Protein AF-A0A2G8KTC1-F1 (afdb_monomer_lite)

Organism: Stichopus japonicus (NCBI:txid307972)

pLDDT: mean 73.86, std 17.09, range [31.58, 95.94]

InterPro domains:
  IPR031907 Germinal-centre associated nuclear protein, MCM3AP domain [PF16769] (7-256)

Structure (mmCIF, N/CA/C/O backbone):
data_AF-A0A2G8KTC1-F1
#
_entry.id   AF-A0A2G8KTC1-F1
#
loop_
_atom_site.group_PDB
_atom_site.id
_atom_site.type_symbol
_atom_site.label_atom_id
_atom_site.label_alt_id
_atom_site.label_comp_id
_atom_site.label_asym_id
_atom_site.label_entity_id
_atom_site.label_seq_id
_atom_site.pdbx_PDB_ins_code
_atom_site.Cartn_x
_atom_site.Cartn_y
_atom_site.Cartn_z
_atom_site.occupancy
_atom_site.B_iso_or_equiv
_atom_site.auth_seq_id
_atom_site.auth_comp_id
_atom_site.auth_asym_id
_atom_site.auth_atom_id
_atom_site.pdbx_PDB_model_num
ATOM 1 N N . MET A 1 1 ? -15.620 -26.102 48.856 1.00 35.44 1 MET A N 1
ATOM 2 C CA . MET A 1 1 ? -15.272 -24.762 49.367 1.00 35.44 1 MET A CA 1
ATOM 3 C C . MET A 1 1 ? -13.885 -24.423 48.864 1.00 35.44 1 MET A C 1
ATOM 5 O O . MET A 1 1 ? -12.904 -24.809 49.480 1.00 35.44 1 MET A O 1
ATOM 9 N N . VAL A 1 2 ? -13.823 -23.780 47.704 1.00 31.58 2 VAL A N 1
ATOM 10 C CA . VAL A 1 2 ? -12.645 -23.041 47.256 1.00 31.58 2 VAL A CA 1
ATOM 11 C C . VAL A 1 2 ? -13.160 -21.619 47.143 1.00 31.58 2 VAL A C 1
ATOM 13 O O . VAL A 1 2 ? -13.976 -21.316 46.278 1.00 31.58 2 VAL A O 1
ATOM 16 N N . VAL A 1 3 ? -12.828 -20.826 48.155 1.00 42.28 3 VAL A N 1
ATOM 17 C CA . VAL A 1 3 ? -13.058 -19.387 48.165 1.00 42.28 3 VAL A CA 1
ATOM 18 C C . VAL A 1 3 ? -11.929 -18.825 47.317 1.00 42.28 3 VAL A C 1
ATOM 20 O O . VAL A 1 3 ? -10.797 -18.726 47.782 1.00 42.28 3 VAL A O 1
ATOM 23 N N . SER A 1 4 ? -12.217 -18.585 46.043 1.00 40.09 4 SER A N 1
ATOM 24 C CA . SER A 1 4 ? -11.360 -17.759 45.208 1.00 40.09 4 SER A CA 1
ATOM 25 C C . SER A 1 4 ? -11.775 -16.323 45.459 1.00 40.09 4 SER A C 1
ATOM 27 O O . SER A 1 4 ? -12.856 -15.894 45.067 1.00 40.09 4 SER A O 1
ATOM 29 N N . ASP A 1 5 ? -10.916 -15.654 46.209 1.00 42.19 5 ASP A N 1
ATOM 30 C CA . ASP A 1 5 ? -10.855 -14.222 46.439 1.00 42.19 5 ASP A CA 1
ATOM 31 C C . ASP A 1 5 ? -10.838 -13.507 45.073 1.00 42.19 5 ASP A C 1
ATOM 33 O O . ASP A 1 5 ? -9.800 -13.398 44.423 1.00 42.19 5 ASP A O 1
ATOM 37 N N . THR A 1 6 ? -12.009 -13.118 44.567 1.00 40.84 6 THR A N 1
ATOM 38 C CA . THR A 1 6 ? -12.124 -12.191 43.439 1.00 40.84 6 THR A CA 1
ATOM 39 C C . THR A 1 6 ? -12.352 -10.813 44.028 1.00 40.84 6 THR A C 1
ATOM 41 O O . THR A 1 6 ? -13.412 -10.542 44.599 1.00 40.84 6 THR A O 1
ATOM 44 N N . SER A 1 7 ? -11.349 -9.950 43.898 1.00 43.53 7 SER A N 1
ATOM 45 C CA . SER A 1 7 ? -11.524 -8.505 43.993 1.00 43.53 7 SER A CA 1
ATOM 46 C C . SER A 1 7 ? -12.780 -8.078 43.206 1.00 43.53 7 SER A C 1
ATOM 48 O O . SER A 1 7 ? -13.045 -8.635 42.140 1.00 43.53 7 SER A O 1
ATOM 50 N N . PRO A 1 8 ? -13.580 -7.114 43.695 1.00 46.34 8 PRO A N 1
ATOM 51 C CA . PRO A 1 8 ? -14.811 -6.663 43.041 1.00 46.34 8 PRO A CA 1
ATOM 52 C C . PRO A 1 8 ? -14.539 -5.764 41.818 1.00 46.34 8 PRO A C 1
ATOM 54 O O . PRO A 1 8 ? -15.275 -4.813 41.572 1.00 46.34 8 PRO A O 1
ATOM 57 N N . GLU A 1 9 ? -13.469 -6.023 41.069 1.00 55.97 9 GLU A N 1
ATOM 58 C CA . GLU A 1 9 ? -13.115 -5.252 39.882 1.00 55.97 9 GLU A CA 1
ATOM 59 C C . GLU A 1 9 ? -13.605 -5.972 38.620 1.00 55.97 9 GLU A C 1
ATOM 61 O O . GLU A 1 9 ? -13.241 -7.114 38.357 1.00 55.97 9 GLU A O 1
ATOM 66 N N . GLU A 1 10 ? -14.420 -5.244 37.849 1.00 61.28 10 GLU A N 1
ATOM 67 C CA . GLU A 1 10 ? -14.774 -5.492 36.441 1.00 61.28 10 GLU A CA 1
ATOM 68 C C . GLU A 1 10 ? -15.918 -6.469 36.147 1.00 61.28 10 GLU A C 1
ATOM 70 O O . GLU A 1 10 ? -15.894 -7.211 35.165 1.00 61.28 10 GLU A O 1
ATOM 75 N N . LEU A 1 11 ? -17.009 -6.393 36.912 1.00 66.25 11 LEU A N 1
ATOM 76 C CA . LEU A 1 11 ? -18.298 -6.727 36.302 1.00 66.25 11 LEU A CA 1
ATOM 77 C C . LEU A 1 11 ? -18.657 -5.645 35.262 1.00 66.25 11 LEU A C 1
ATOM 79 O O . LEU A 1 11 ? -18.453 -4.461 35.545 1.00 66.25 11 LEU A O 1
ATOM 83 N N . PRO A 1 12 ? -19.196 -6.021 34.085 1.00 68.31 12 PRO A N 1
ATOM 84 C CA . PRO A 1 12 ? -19.695 -5.058 33.110 1.00 68.31 12 PRO A CA 1
ATOM 85 C C . PRO A 1 12 ? -20.690 -4.105 33.773 1.00 68.31 12 PRO A C 1
ATOM 87 O O . PRO A 1 12 ? -21.564 -4.554 34.522 1.00 68.31 12 PRO A O 1
ATOM 90 N N . GLN A 1 13 ? -20.596 -2.805 33.488 1.00 70.94 13 GLN A N 1
ATOM 91 C CA . GLN A 1 13 ? -21.634 -1.855 33.900 1.00 70.94 13 GLN A CA 1
ATOM 92 C C . GLN A 1 13 ? -22.985 -2.337 33.370 1.00 70.94 13 GLN A C 1
ATOM 94 O O . GLN A 1 13 ? -23.053 -2.740 32.219 1.00 70.94 13 GLN A O 1
ATOM 99 N N . ALA A 1 14 ? -24.057 -2.305 34.165 1.00 71.44 14 ALA A N 1
ATOM 100 C CA . ALA A 1 14 ? -25.342 -2.923 33.800 1.00 71.44 14 ALA A CA 1
ATOM 101 C C . ALA A 1 14 ? -25.906 -2.466 32.433 1.00 71.44 14 ALA A C 1
ATOM 103 O O . ALA A 1 14 ? -26.603 -3.230 31.773 1.00 71.44 14 ALA A O 1
ATOM 104 N N . GLU A 1 15 ? -25.542 -1.258 32.005 1.00 75.44 15 GLU A N 1
ATOM 105 C CA . GLU A 1 15 ? -25.984 -0.574 30.782 1.00 75.44 15 GLU A CA 1
ATOM 106 C C . GLU A 1 15 ? -25.083 -0.878 29.559 1.00 75.44 15 GLU A C 1
ATOM 108 O O . GLU A 1 15 ? -25.281 -0.342 28.468 1.00 75.44 15 GLU A O 1
ATOM 113 N N . TRP A 1 16 ? -24.080 -1.759 29.695 1.00 74.69 16 TRP A N 1
ATOM 114 C CA . TRP A 1 16 ? -23.124 -2.070 28.618 1.00 74.69 16 TRP A CA 1
ATOM 115 C C . TRP A 1 16 ? -23.789 -2.649 27.360 1.00 74.69 16 TRP A C 1
ATOM 117 O O . TRP A 1 16 ? -23.276 -2.484 26.255 1.00 74.69 16 TRP A O 1
ATOM 127 N N . ASN A 1 17 ? -24.931 -3.319 27.537 1.00 79.69 17 ASN A N 1
ATOM 128 C CA . ASN A 1 17 ? -25.717 -3.930 26.469 1.00 79.69 17 ASN A CA 1
ATOM 129 C C . ASN A 1 17 ? -26.994 -3.132 26.151 1.00 79.69 17 ASN A C 1
ATOM 131 O O . ASN A 1 17 ? -27.926 -3.664 25.542 1.00 79.69 17 ASN A O 1
ATOM 135 N N . ASP A 1 18 ? -27.069 -1.871 26.588 1.00 85.19 18 ASP A N 1
ATOM 136 C CA . ASP A 1 18 ? -28.206 -1.025 26.258 1.00 85.19 18 ASP A CA 1
ATOM 137 C C . ASP A 1 18 ? -28.255 -0.736 24.748 1.00 85.19 18 ASP A C 1
ATOM 139 O O . ASP A 1 18 ? -27.214 -0.599 24.093 1.00 85.19 18 ASP A O 1
ATOM 143 N N . PRO A 1 19 ? -29.461 -0.601 24.163 1.00 86.94 19 PRO A N 1
ATOM 144 C CA . PRO A 1 19 ? -29.619 -0.367 22.729 1.00 86.94 19 PRO A CA 1
ATOM 145 C C . PRO A 1 19 ? -28.883 0.878 22.216 1.00 86.94 19 PRO A C 1
ATOM 147 O O . PRO A 1 19 ? -28.438 0.894 21.070 1.00 86.94 19 PRO A O 1
ATOM 150 N N . SER A 1 20 ? -28.745 1.914 23.050 1.00 84.31 20 SER A N 1
ATOM 151 C CA . SER A 1 20 ? -27.961 3.118 22.748 1.00 84.31 20 SER A CA 1
ATOM 152 C C . SER A 1 20 ? -26.477 2.791 22.598 1.00 84.31 20 SER A C 1
ATOM 154 O O . SER A 1 20 ? -25.888 3.100 21.567 1.00 84.31 20 SER A O 1
ATOM 156 N N . THR A 1 21 ? -25.901 2.083 23.570 1.00 80.81 21 THR A N 1
ATOM 157 C CA . THR A 1 21 ? -24.494 1.662 23.571 1.00 80.81 21 THR A CA 1
ATOM 158 C C . THR A 1 21 ? -24.178 0.770 22.370 1.00 80.81 21 THR A C 1
ATOM 160 O O . THR A 1 21 ? -23.159 0.953 21.701 1.00 80.81 21 THR A O 1
ATOM 163 N N . LEU A 1 22 ? -25.080 -0.160 22.040 1.00 83.62 22 LEU A N 1
ATOM 164 C CA . LEU A 1 22 ? -24.961 -1.004 20.850 1.00 83.62 22 LEU A CA 1
ATOM 165 C C . LEU A 1 22 ? -25.049 -0.193 19.553 1.00 83.62 22 LEU A C 1
ATOM 167 O O . LEU A 1 22 ? -24.257 -0.419 18.640 1.00 83.62 22 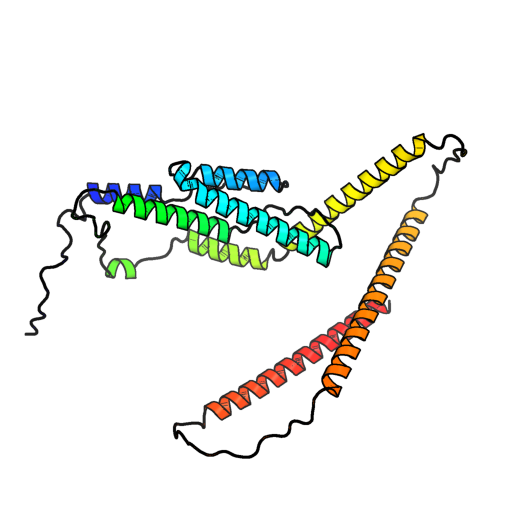LEU A O 1
ATOM 171 N N . SER A 1 23 ? -25.979 0.761 19.464 1.00 86.81 23 SER A N 1
ATOM 172 C CA . SER A 1 23 ? -26.096 1.655 18.306 1.00 86.81 23 SER A CA 1
ATOM 173 C C . SER A 1 23 ? -24.818 2.470 18.105 1.00 86.81 23 SER A C 1
ATOM 175 O O . SER A 1 23 ? -24.321 2.563 16.983 1.00 86.81 23 SER A O 1
ATOM 177 N N . ASP A 1 24 ? -24.241 2.998 19.183 1.00 83.19 24 ASP A N 1
ATOM 178 C CA . ASP A 1 24 ? -22.991 3.755 19.132 1.00 83.19 24 ASP A CA 1
ATOM 179 C C . ASP A 1 24 ? -21.811 2.877 18.701 1.00 83.19 24 ASP A C 1
ATOM 181 O O . ASP A 1 24 ? -20.975 3.306 17.907 1.00 83.19 24 ASP A O 1
ATOM 185 N N . LEU A 1 25 ? -21.740 1.630 19.184 1.00 82.12 25 LEU A N 1
ATOM 186 C CA . LEU A 1 25 ? -20.734 0.655 18.750 1.00 82.12 25 LEU A CA 1
ATOM 187 C C . LEU A 1 25 ? -20.878 0.314 17.265 1.00 82.12 25 LEU A C 1
ATOM 189 O O . LEU A 1 25 ? -19.882 0.279 16.545 1.00 82.12 25 LEU A O 1
ATOM 193 N N . VAL A 1 26 ? -22.103 0.106 16.781 1.00 86.88 26 VAL A N 1
ATOM 194 C CA . VAL A 1 26 ? -22.367 -0.157 15.360 1.00 86.88 26 VAL A CA 1
ATOM 195 C C . VAL A 1 26 ? -21.990 1.048 14.500 1.00 86.88 26 VAL A C 1
ATOM 197 O O . VAL A 1 26 ? -21.366 0.874 13.451 1.00 86.88 26 VAL A O 1
ATOM 200 N N . GLN A 1 27 ? -22.311 2.269 14.932 1.00 85.88 27 GLN A N 1
ATOM 201 C CA . GLN A 1 27 ? -21.903 3.490 14.232 1.00 85.88 27 GLN A CA 1
ATOM 202 C C . GLN A 1 27 ? -20.381 3.647 14.207 1.00 85.88 27 GLN A C 1
ATOM 204 O O . GLN A 1 27 ? -19.815 3.958 13.158 1.00 85.88 27 GLN A O 1
ATOM 209 N N . LEU A 1 28 ? -19.710 3.365 15.326 1.00 82.88 28 LEU A N 1
ATOM 210 C CA . LEU A 1 28 ? -18.255 3.394 15.413 1.00 82.88 28 LEU A CA 1
ATOM 211 C C . LEU A 1 28 ? -17.625 2.380 14.452 1.00 82.88 28 LEU A C 1
ATOM 213 O O . LEU A 1 28 ? -16.790 2.764 13.637 1.00 82.88 28 LEU A O 1
ATOM 217 N N . LEU A 1 29 ? -18.070 1.120 14.478 1.00 83.69 29 LEU A N 1
ATOM 218 C CA . LEU A 1 29 ? -17.597 0.071 13.568 1.00 83.69 29 LEU A CA 1
ATOM 219 C C . LEU A 1 29 ? -17.848 0.427 12.100 1.00 83.69 29 LEU A C 1
ATOM 221 O O . LEU A 1 29 ? -16.979 0.215 11.259 1.00 83.69 29 LEU A O 1
ATOM 225 N N . SER A 1 30 ? -19.004 1.016 11.793 1.00 85.69 30 SER A N 1
ATOM 226 C CA . SER A 1 30 ? -19.327 1.472 10.437 1.00 85.69 30 SER A CA 1
ATOM 227 C C . SER A 1 30 ? -18.406 2.610 9.991 1.00 85.69 30 SER A C 1
ATOM 229 O O . SER A 1 30 ? -17.999 2.649 8.836 1.00 85.69 30 SER A O 1
ATOM 231 N N . SER A 1 31 ? -18.011 3.502 10.906 1.00 83.31 31 SER A N 1
ATOM 232 C CA . SER A 1 31 ? -17.068 4.590 10.614 1.00 83.31 31 SER A CA 1
ATOM 233 C C . SER A 1 31 ? -15.627 4.124 10.374 1.00 83.31 31 SER A C 1
ATOM 235 O O . SER A 1 31 ? -14.830 4.885 9.828 1.00 83.31 31 SER A O 1
ATOM 237 N N . LEU A 1 32 ? -15.293 2.893 10.780 1.00 82.25 32 LEU A N 1
ATOM 238 C CA . LEU A 1 32 ? -13.981 2.273 10.570 1.00 82.25 32 LEU A CA 1
ATOM 239 C C . LEU A 1 32 ? -13.876 1.527 9.239 1.00 82.25 32 LEU A C 1
ATOM 241 O O . LEU A 1 32 ? -12.785 1.090 8.874 1.00 82.25 32 LEU A O 1
ATOM 245 N N . GLN A 1 33 ? -14.986 1.365 8.520 1.00 85.38 33 GLN A N 1
ATOM 246 C CA . GLN A 1 33 ? -14.963 0.718 7.218 1.00 85.38 33 GLN A CA 1
ATOM 247 C C . GLN A 1 33 ? -14.211 1.594 6.220 1.00 85.38 33 GLN A C 1
ATOM 249 O O . GLN A 1 33 ? -14.473 2.791 6.085 1.00 85.38 33 GLN A O 1
ATOM 254 N N . LEU A 1 34 ? -13.264 0.973 5.524 1.00 86.50 34 LEU A N 1
ATOM 255 C CA . LEU A 1 34 ? -12.574 1.614 4.421 1.00 86.50 34 LEU A CA 1
ATOM 256 C C . LEU A 1 34 ? -13.562 1.810 3.258 1.00 86.50 34 LEU A C 1
ATOM 258 O O . LEU A 1 34 ? -14.307 0.875 2.947 1.00 86.50 34 LEU A O 1
ATOM 262 N N . PRO A 1 35 ? -13.598 3.000 2.633 1.00 85.94 35 PRO A N 1
ATOM 263 C CA . PRO A 1 35 ? -14.394 3.219 1.436 1.00 85.94 35 PRO A CA 1
ATOM 264 C C . PRO A 1 35 ? -13.966 2.272 0.314 1.00 85.94 35 PRO A C 1
ATOM 266 O O . PRO A 1 35 ? -12.817 1.835 0.257 1.00 85.94 35 PRO A O 1
ATOM 269 N N . ASP A 1 36 ? -14.883 1.993 -0.605 1.00 83.69 36 ASP A N 1
ATOM 270 C CA . ASP A 1 36 ? -14.533 1.272 -1.822 1.00 83.69 36 ASP A CA 1
ATOM 271 C C . ASP A 1 36 ? -13.576 2.122 -2.675 1.00 83.69 36 ASP A C 1
ATOM 273 O O . ASP A 1 36 ? -13.808 3.318 -2.880 1.00 83.69 36 ASP A O 1
ATOM 277 N N . MET A 1 37 ? -12.487 1.510 -3.147 1.00 74.44 37 MET A N 1
ATOM 278 C CA . MET A 1 37 ? -11.526 2.164 -4.038 1.00 74.44 37 MET A CA 1
ATOM 279 C C . MET A 1 37 ? -12.009 2.216 -5.490 1.00 74.44 37 MET A C 1
ATOM 281 O O . MET A 1 37 ? -11.502 3.040 -6.254 1.00 74.44 37 MET A O 1
ATOM 285 N N . GLY A 1 38 ? -13.006 1.402 -5.854 1.00 79.25 38 GLY A N 1
ATOM 286 C CA . GLY A 1 38 ? -13.488 1.283 -7.227 1.00 79.25 38 GLY A CA 1
ATOM 287 C C . GLY A 1 38 ? -12.465 0.647 -8.175 1.00 79.25 38 GLY A C 1
ATOM 288 O O . GLY A 1 38 ? -11.393 0.198 -7.767 1.00 79.25 38 GLY A O 1
ATOM 289 N N . GLU A 1 39 ? -12.813 0.601 -9.460 1.00 77.88 39 GLU A N 1
ATOM 290 C CA . GLU A 1 39 ? -11.989 -0.012 -10.507 1.00 77.88 39 GLU A CA 1
ATOM 291 C C . GLU A 1 39 ? -10.924 0.967 -11.044 1.00 77.88 39 GLU A C 1
ATOM 293 O O . GLU A 1 39 ? -11.149 2.180 -11.186 1.00 77.88 39 GLU A O 1
ATOM 298 N N . PHE A 1 40 ? -9.732 0.435 -11.325 1.00 74.75 40 PHE A N 1
ATOM 299 C CA . PHE A 1 40 ? -8.613 1.168 -11.913 1.00 74.75 40 PHE A CA 1
ATOM 300 C C . PHE A 1 40 ? -8.560 0.882 -13.412 1.00 74.75 40 PHE A C 1
ATOM 302 O O . PHE A 1 40 ? -7.989 -0.110 -13.834 1.00 74.75 40 PHE A O 1
ATOM 309 N N . ASP A 1 41 ? -9.126 1.789 -14.207 1.00 67.94 41 ASP A N 1
ATOM 310 C CA . ASP A 1 41 ? -9.142 1.664 -15.674 1.00 67.94 41 ASP A CA 1
ATOM 311 C C . ASP A 1 41 ? -8.074 2.529 -16.366 1.00 67.94 41 ASP A C 1
ATOM 313 O O . ASP A 1 41 ? -8.139 2.731 -17.576 1.00 67.94 41 ASP A O 1
ATOM 317 N N . SER A 1 42 ? -7.153 3.149 -15.614 1.00 67.38 42 SER A N 1
ATOM 318 C CA . SER A 1 42 ? -6.119 3.998 -16.222 1.00 67.38 42 SER A CA 1
ATOM 319 C C . SER A 1 42 ? -4.833 3.216 -16.457 1.00 67.38 42 SER A C 1
ATOM 321 O O . SER A 1 42 ? -4.284 2.611 -15.533 1.00 67.38 42 SER A O 1
ATOM 323 N N . ASP A 1 43 ? -4.330 3.321 -17.685 1.00 69.38 43 ASP A N 1
ATOM 324 C CA . ASP A 1 43 ? -3.019 2.813 -18.093 1.00 69.38 43 ASP A CA 1
ATOM 325 C C . ASP A 1 43 ? -1.877 3.749 -17.643 1.00 69.38 43 ASP A C 1
ATOM 327 O O . ASP A 1 43 ? -0.709 3.372 -17.653 1.00 69.38 43 ASP A O 1
ATOM 331 N N . SER A 1 44 ? -2.195 4.972 -17.192 1.00 85.38 44 SER A N 1
ATOM 332 C CA . SER A 1 44 ? -1.197 5.951 -16.751 1.00 85.38 44 SER A CA 1
ATOM 333 C C . SER A 1 44 ? -0.833 5.789 -15.274 1.00 85.38 44 SER A C 1
ATOM 335 O O . SER A 1 44 ? -1.681 5.844 -14.371 1.00 85.38 44 SER A O 1
ATOM 337 N N . TRP A 1 45 ? 0.471 5.698 -15.004 1.00 88.88 45 TRP A N 1
ATOM 338 C CA . TRP A 1 45 ? 1.004 5.679 -13.642 1.00 88.88 45 TRP A CA 1
ATOM 339 C C . TRP A 1 45 ? 0.668 6.948 -12.849 1.00 88.88 45 TRP A C 1
ATOM 341 O O . TRP A 1 45 ? 0.368 6.882 -11.656 1.00 88.88 45 TRP A O 1
ATOM 351 N N . GLU A 1 46 ? 0.694 8.119 -13.488 1.00 90.06 46 GLU A N 1
ATOM 352 C CA . GLU A 1 46 ? 0.400 9.390 -12.813 1.00 90.06 46 GLU A CA 1
ATOM 353 C C . GLU A 1 46 ? -1.058 9.465 -12.358 1.00 90.06 46 GLU A C 1
ATOM 355 O O . GLU A 1 46 ? -1.340 9.883 -11.231 1.00 90.06 46 GLU A O 1
ATOM 360 N N . ASP A 1 47 ? -1.982 8.984 -13.188 1.00 89.50 47 ASP A N 1
ATOM 361 C CA . ASP A 1 47 ? -3.399 8.905 -12.836 1.00 89.50 47 ASP A CA 1
ATOM 362 C C . ASP A 1 47 ? -3.626 7.912 -11.701 1.00 89.50 47 ASP A C 1
ATOM 364 O O . ASP A 1 47 ? -4.392 8.181 -10.773 1.00 89.50 47 ASP A O 1
ATOM 368 N N . THR A 1 48 ? -2.924 6.781 -11.749 1.00 89.69 48 THR A N 1
ATOM 369 C CA . THR A 1 48 ? -2.954 5.756 -10.707 1.00 89.69 48 THR A CA 1
ATOM 370 C C . THR A 1 48 ? -2.487 6.331 -9.368 1.00 89.69 48 THR A C 1
ATOM 372 O O . THR A 1 48 ? -3.214 6.259 -8.373 1.00 89.69 48 THR A O 1
ATOM 375 N N . LYS A 1 49 ? -1.336 7.020 -9.346 1.00 91.75 49 LYS A N 1
ATOM 376 C CA . LYS A 1 49 ? -0.846 7.745 -8.162 1.00 91.75 49 LYS A CA 1
ATOM 377 C C . LYS A 1 49 ? -1.861 8.775 -7.677 1.00 91.75 49 LYS A C 1
ATOM 379 O O . LYS A 1 49 ? -2.137 8.859 -6.478 1.00 91.75 49 LYS A O 1
ATOM 384 N N . HIS A 1 50 ? -2.433 9.553 -8.593 1.00 91.75 50 HIS A N 1
ATOM 385 C CA . HIS A 1 50 ? -3.422 10.568 -8.254 1.00 91.75 50 HIS A CA 1
ATOM 386 C C . HIS A 1 50 ? -4.665 9.954 -7.600 1.00 91.75 50 HIS A C 1
ATOM 388 O O . HIS A 1 50 ? -5.103 10.442 -6.556 1.00 91.75 50 HIS A O 1
ATOM 394 N N . ARG A 1 51 ? -5.194 8.853 -8.150 1.00 90.62 51 ARG A N 1
ATOM 395 C CA . ARG A 1 51 ? -6.334 8.114 -7.587 1.00 90.62 51 ARG A CA 1
ATOM 396 C C . ARG A 1 51 ? -6.031 7.566 -6.196 1.00 90.62 51 ARG A C 1
ATOM 398 O O . ARG A 1 51 ? -6.839 7.780 -5.295 1.00 90.62 51 ARG A O 1
ATOM 405 N N . CYS A 1 52 ? -4.858 6.968 -5.974 1.00 91.69 52 CYS A N 1
ATOM 406 C CA . CYS A 1 52 ? -4.451 6.521 -4.637 1.00 91.69 52 CYS A CA 1
ATOM 407 C C . CYS A 1 52 ? -4.449 7.682 -3.627 1.00 91.69 52 CYS A C 1
ATOM 409 O O . CYS A 1 52 ? -4.943 7.549 -2.508 1.00 91.69 52 CYS A O 1
ATOM 411 N N . LEU A 1 53 ? -3.943 8.854 -4.020 1.00 92.62 53 LEU A N 1
ATOM 412 C CA . LEU A 1 53 ? -3.928 10.031 -3.147 1.00 92.62 53 LEU A CA 1
ATOM 413 C C . LEU A 1 53 ? -5.323 10.625 -2.921 1.00 92.62 53 LEU A C 1
ATOM 415 O O . LEU A 1 53 ? -5.602 11.116 -1.826 1.00 92.62 53 LEU A O 1
ATOM 419 N N . LEU A 1 54 ? -6.202 10.600 -3.924 1.00 92.00 54 LEU A N 1
ATOM 420 C CA . LEU A 1 54 ? -7.603 10.997 -3.769 1.00 92.00 54 LEU A CA 1
ATOM 421 C C . LEU A 1 54 ? -8.337 10.067 -2.804 1.00 92.00 54 LEU A C 1
ATOM 423 O O . LEU A 1 54 ? -9.053 10.550 -1.925 1.00 92.00 54 LEU A O 1
ATOM 427 N N . TYR A 1 55 ? -8.101 8.762 -2.912 1.00 92.44 55 TYR A N 1
ATOM 428 C CA . TYR A 1 55 ? -8.655 7.781 -1.994 1.00 92.44 55 TYR A CA 1
ATOM 429 C C . TYR A 1 55 ? -8.219 8.055 -0.550 1.00 92.44 55 TYR A C 1
ATOM 431 O O . TYR A 1 55 ? -9.062 8.213 0.331 1.00 92.44 55 TYR A O 1
ATOM 439 N N . VAL A 1 56 ? -6.921 8.249 -0.306 1.00 93.38 56 VAL 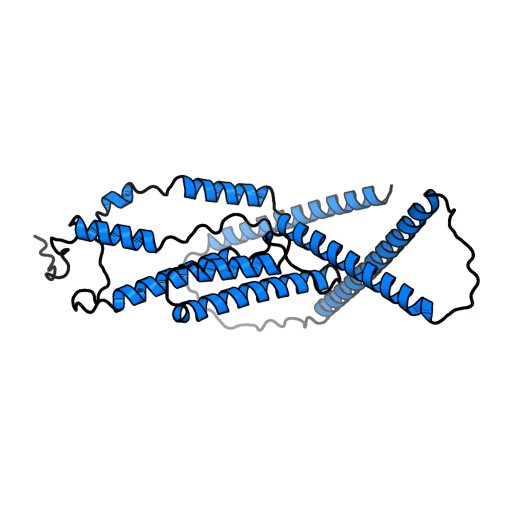A N 1
ATOM 440 C CA . VAL A 1 56 ? -6.401 8.598 1.029 1.00 93.38 56 VAL A CA 1
ATOM 441 C C . VAL A 1 56 ? -7.035 9.883 1.571 1.00 93.38 56 VAL A C 1
ATOM 443 O O . VAL A 1 56 ? -7.358 9.982 2.754 1.00 93.38 56 VAL A O 1
ATOM 446 N N . LYS A 1 57 ? -7.257 10.883 0.711 1.00 91.56 57 LYS A N 1
ATOM 447 C CA . LYS A 1 57 ? -7.930 12.130 1.104 1.00 91.56 57 LYS A CA 1
ATOM 448 C C . LYS A 1 57 ? -9.397 11.915 1.485 1.00 91.56 57 LYS A C 1
ATOM 450 O O . LYS A 1 57 ? -9.889 12.665 2.333 1.00 91.56 57 LYS A O 1
ATOM 455 N N . SER A 1 58 ? -10.063 10.918 0.896 1.00 90.75 58 SER A N 1
ATOM 456 C CA . SER A 1 58 ? -11.468 10.575 1.159 1.00 90.75 58 SER A CA 1
ATOM 457 C C . SER A 1 58 ? -11.706 9.908 2.518 1.00 90.75 58 SER A C 1
ATOM 459 O O . SER A 1 58 ? -12.828 9.952 3.020 1.00 90.75 58 SER A O 1
ATOM 461 N N . LEU A 1 59 ? -10.660 9.353 3.144 1.00 91.00 59 LEU A N 1
ATOM 462 C CA . LEU A 1 59 ? -10.747 8.742 4.474 1.00 91.00 59 LEU A CA 1
ATOM 463 C C . LEU A 1 59 ? -11.246 9.747 5.528 1.00 91.00 59 LEU A C 1
ATOM 465 O O . LEU A 1 59 ? -11.082 10.956 5.353 1.00 91.00 59 LEU A O 1
ATOM 469 N N . PRO A 1 60 ? -11.860 9.313 6.638 1.00 88.12 60 PRO A N 1
ATOM 470 C CA . PRO A 1 60 ? -12.260 10.228 7.705 1.00 88.12 60 PRO A CA 1
ATOM 471 C C . PRO A 1 60 ? -11.041 10.865 8.388 1.00 88.12 60 PRO A C 1
ATOM 473 O O . PRO A 1 60 ? -9.970 10.275 8.424 1.00 88.12 60 PRO A O 1
ATOM 476 N N . GLY A 1 61 ? -11.206 12.074 8.935 1.00 85.38 61 GLY A N 1
ATOM 477 C CA . GLY A 1 61 ? -10.162 12.791 9.680 1.00 85.38 61 GLY A CA 1
ATOM 478 C C . GLY A 1 61 ? -9.811 14.162 9.102 1.00 85.38 61 GLY A C 1
ATOM 479 O O . GLY A 1 61 ? -10.157 14.499 7.962 1.00 85.38 61 G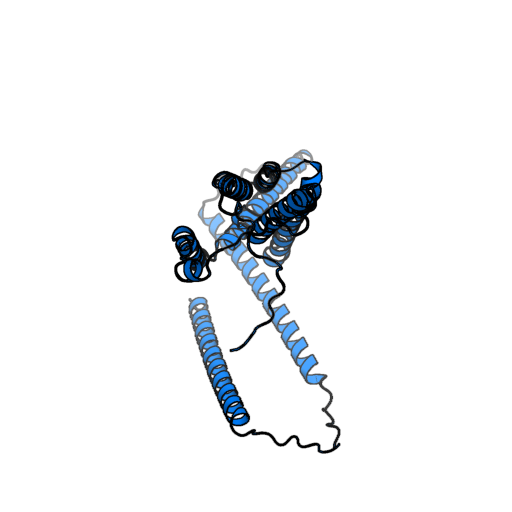LY A O 1
ATOM 480 N N . SER A 1 62 ? -9.134 14.970 9.912 1.00 86.88 62 SER A N 1
ATOM 481 C CA . SER A 1 62 ? -8.674 16.305 9.538 1.00 86.88 62 SER A CA 1
ATOM 482 C C . SER A 1 62 ? -7.535 16.232 8.508 1.00 86.88 62 SER A C 1
ATOM 484 O O . SER A 1 62 ? -6.794 15.246 8.446 1.00 86.88 62 SER A O 1
ATOM 486 N N . PRO A 1 63 ? -7.342 17.278 7.685 1.00 87.81 63 PRO A N 1
ATOM 487 C CA . PRO A 1 63 ? -6.246 17.307 6.720 1.00 87.81 63 PRO A CA 1
ATOM 488 C C . PRO A 1 63 ? -4.870 17.199 7.389 1.00 87.81 63 PRO A C 1
ATOM 490 O O . PRO A 1 63 ? -3.960 16.653 6.777 1.00 87.81 63 PRO A O 1
ATOM 493 N N . HIS A 1 64 ? -4.724 17.670 8.633 1.00 88.25 64 HIS A N 1
ATOM 494 C CA . HIS A 1 64 ? -3.470 17.613 9.387 1.00 88.25 64 HIS A CA 1
ATOM 495 C C . HIS A 1 64 ? -3.112 16.189 9.829 1.00 88.25 64 HIS A C 1
ATOM 497 O O . HIS A 1 64 ? -1.968 15.775 9.668 1.00 88.25 64 HIS A O 1
ATOM 503 N N . GLU A 1 65 ? -4.087 15.414 10.308 1.00 87.38 65 GLU A N 1
ATOM 504 C CA . GLU A 1 65 ? -3.878 14.011 10.702 1.00 87.38 65 GLU A CA 1
ATOM 505 C C . GLU A 1 65 ? -3.519 13.134 9.497 1.00 87.38 65 GLU A C 1
ATOM 507 O O . GLU A 1 65 ? -2.734 12.194 9.606 1.00 87.38 65 GLU A O 1
ATOM 512 N N . LYS A 1 66 ? -4.054 13.471 8.319 1.00 91.62 66 LYS A N 1
ATOM 513 C CA . LYS A 1 66 ? -3.794 12.745 7.070 1.00 91.62 66 LYS A CA 1
ATOM 514 C C . LYS A 1 66 ? -2.414 13.010 6.478 1.00 91.62 66 LYS A C 1
ATOM 516 O O . LYS A 1 66 ? -2.001 12.248 5.610 1.00 91.62 66 LYS A O 1
ATOM 521 N N . VAL A 1 67 ? -1.693 14.054 6.903 1.00 93.50 67 VAL A N 1
ATOM 522 C CA . VAL A 1 67 ? -0.394 14.422 6.302 1.00 93.50 67 VAL A CA 1
ATOM 523 C C . VAL A 1 67 ? 0.586 13.255 6.360 1.00 93.50 67 VAL A C 1
ATOM 525 O O . VAL A 1 67 ? 1.189 12.918 5.345 1.00 93.50 67 VAL A O 1
ATOM 528 N N . ALA A 1 68 ? 0.697 12.597 7.517 1.00 92.44 68 ALA A N 1
ATOM 529 C CA . ALA A 1 68 ? 1.602 11.465 7.690 1.00 92.44 68 ALA A CA 1
ATOM 530 C C . ALA A 1 68 ? 1.243 10.293 6.761 1.00 92.44 68 ALA A C 1
ATOM 532 O O . ALA A 1 68 ? 2.129 9.722 6.123 1.00 92.44 68 ALA A O 1
ATOM 533 N N . LEU A 1 69 ? -0.052 9.978 6.630 1.00 94.44 69 LEU A N 1
ATOM 534 C CA . LEU A 1 69 ? -0.532 8.932 5.726 1.00 94.44 69 LEU A CA 1
ATOM 535 C C . LEU A 1 69 ? -0.269 9.293 4.258 1.00 94.44 69 LEU A C 1
ATOM 537 O O . LEU A 1 69 ? 0.245 8.468 3.510 1.00 94.44 69 LEU A O 1
ATOM 541 N N . ILE A 1 70 ? -0.565 10.530 3.852 1.00 95.44 70 ILE A N 1
ATOM 542 C CA . ILE A 1 70 ? -0.323 11.013 2.487 1.00 95.44 70 ILE A CA 1
ATOM 543 C C . ILE A 1 70 ? 1.163 10.900 2.144 1.00 95.44 70 ILE A C 1
ATOM 545 O O . ILE A 1 70 ? 1.498 10.314 1.118 1.00 95.44 70 ILE A O 1
ATOM 549 N N . SER A 1 71 ? 2.058 11.389 3.008 1.00 94.94 71 SER A N 1
ATOM 550 C CA . SER A 1 71 ? 3.505 11.286 2.786 1.00 94.94 71 SER A CA 1
ATOM 551 C C . SER A 1 71 ? 3.981 9.834 2.742 1.00 94.94 71 SER A C 1
ATOM 553 O O . SER A 1 71 ? 4.833 9.486 1.926 1.00 94.94 71 SER A O 1
ATOM 555 N N . ARG A 1 72 ? 3.414 8.959 3.583 1.00 95.50 72 ARG A N 1
ATOM 556 C CA . ARG A 1 72 ? 3.729 7.527 3.577 1.00 95.50 72 ARG A CA 1
ATOM 557 C C . ARG A 1 72 ? 3.316 6.860 2.266 1.00 95.50 72 ARG A C 1
ATOM 559 O O . ARG A 1 72 ? 4.100 6.098 1.707 1.00 95.50 72 ARG A O 1
ATOM 566 N N . VAL A 1 73 ? 2.116 7.155 1.778 1.00 95.44 73 VAL A N 1
ATOM 567 C CA . VAL A 1 73 ? 1.588 6.619 0.517 1.00 95.44 73 VAL A CA 1
ATOM 568 C C . VAL A 1 73 ? 2.378 7.149 -0.676 1.00 95.44 73 VAL A C 1
ATOM 570 O O . VAL A 1 73 ? 2.766 6.360 -1.531 1.00 95.44 73 VAL A O 1
ATOM 573 N N . GLN A 1 74 ? 2.706 8.443 -0.704 1.00 95.62 74 GLN A N 1
ATOM 574 C CA . GLN A 1 74 ? 3.592 9.016 -1.726 1.00 95.62 74 GLN A CA 1
ATOM 575 C C . GLN A 1 74 ? 4.933 8.285 -1.771 1.00 95.62 74 GLN A C 1
ATOM 577 O O . GLN A 1 74 ? 5.347 7.835 -2.834 1.00 95.62 74 GLN A O 1
ATOM 582 N N . TRP A 1 75 ? 5.558 8.071 -0.612 1.00 95.94 75 TRP A N 1
ATOM 583 C CA . TRP A 1 75 ? 6.811 7.327 -0.532 1.00 95.94 75 TRP A CA 1
ATOM 584 C C . TRP A 1 75 ? 6.683 5.886 -1.041 1.00 95.94 75 TRP A C 1
ATOM 586 O O . TRP A 1 75 ? 7.593 5.399 -1.706 1.00 95.94 75 TRP A O 1
ATOM 596 N N . LEU A 1 76 ? 5.575 5.193 -0.744 1.00 94.69 76 LEU A N 1
ATOM 597 C CA . LEU A 1 76 ? 5.333 3.830 -1.235 1.00 94.69 76 LEU A CA 1
ATOM 598 C C . LEU A 1 76 ? 5.232 3.800 -2.764 1.00 94.69 76 LEU A C 1
ATOM 600 O O . LEU A 1 76 ? 5.843 2.943 -3.397 1.00 94.69 76 LEU A O 1
ATOM 604 N N . LEU A 1 77 ? 4.514 4.759 -3.350 1.00 94.19 77 LEU A N 1
ATOM 605 C CA . LEU A 1 77 ? 4.355 4.884 -4.798 1.00 94.19 77 LEU A CA 1
ATOM 606 C C . LEU A 1 77 ? 5.682 5.246 -5.482 1.00 94.19 77 LEU A C 1
ATOM 608 O O . LEU A 1 77 ? 6.067 4.616 -6.462 1.00 94.19 77 LEU A O 1
ATOM 612 N N . GLU A 1 78 ? 6.430 6.208 -4.942 1.00 93.69 78 GLU A N 1
ATOM 613 C CA . GLU A 1 78 ? 7.755 6.586 -5.453 1.00 93.69 78 GLU A CA 1
ATOM 614 C C . GLU A 1 78 ? 8.773 5.451 -5.328 1.00 93.69 78 GLU A C 1
ATOM 616 O O . GLU A 1 78 ? 9.634 5.269 -6.188 1.00 93.69 78 GLU A O 1
ATOM 621 N N . ARG A 1 79 ? 8.706 4.685 -4.238 1.00 94.19 79 ARG A N 1
ATOM 622 C CA . ARG A 1 79 ? 9.536 3.498 -4.053 1.00 94.19 79 ARG A CA 1
ATOM 623 C C . ARG A 1 79 ? 9.201 2.435 -5.096 1.00 94.19 79 ARG A C 1
ATOM 625 O O . ARG A 1 79 ? 10.124 1.953 -5.737 1.00 94.19 79 ARG A O 1
ATOM 632 N N . CYS A 1 80 ? 7.918 2.136 -5.291 1.00 92.88 80 CYS A N 1
ATOM 633 C CA . CYS A 1 80 ? 7.453 1.195 -6.307 1.00 92.88 80 CYS A CA 1
ATOM 634 C C . CYS A 1 80 ? 7.929 1.603 -7.707 1.00 92.88 80 CYS A C 1
ATOM 636 O O . CYS A 1 80 ? 8.460 0.778 -8.440 1.00 92.88 80 CYS A O 1
ATOM 638 N N . GLN A 1 81 ? 7.812 2.889 -8.053 1.00 92.25 81 GLN A N 1
ATOM 639 C CA . GLN A 1 81 ? 8.284 3.410 -9.336 1.00 92.25 81 GLN A CA 1
ATOM 640 C C . GLN A 1 81 ? 9.797 3.234 -9.510 1.00 92.25 81 GLN A C 1
ATOM 642 O O . GLN A 1 81 ? 10.234 2.788 -10.563 1.00 92.25 81 GLN A O 1
ATOM 647 N N . ARG A 1 82 ? 10.599 3.540 -8.482 1.00 92.25 82 ARG A N 1
ATOM 648 C CA . ARG A 1 82 ? 12.060 3.365 -8.542 1.00 92.25 82 ARG A CA 1
ATOM 649 C C . ARG A 1 82 ? 12.482 1.903 -8.628 1.00 92.25 82 ARG A C 1
ATOM 651 O O . ARG A 1 82 ? 13.422 1.595 -9.346 1.00 92.25 82 ARG A O 1
ATOM 658 N N . GLU A 1 83 ? 1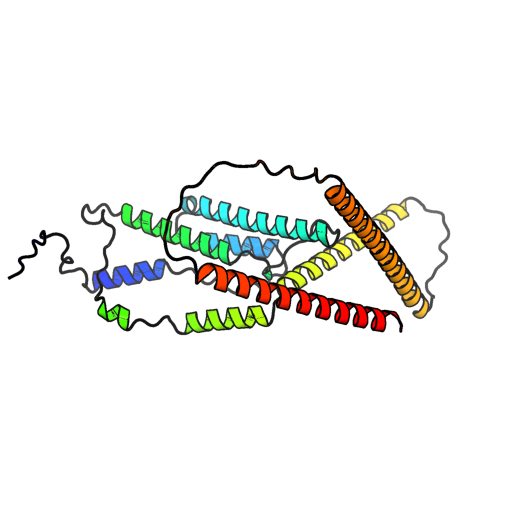1.824 1.020 -7.884 1.00 90.56 83 GLU A N 1
ATOM 659 C CA . GLU A 1 83 ? 12.096 -0.420 -7.946 1.00 90.56 83 GLU A CA 1
ATOM 660 C C . GLU A 1 83 ? 11.716 -0.984 -9.323 1.00 90.56 83 GLU A C 1
ATOM 662 O O . GLU A 1 83 ? 12.459 -1.787 -9.882 1.00 90.56 83 GLU A O 1
ATOM 667 N N . PHE A 1 84 ? 10.614 -0.511 -9.912 1.00 90.50 84 PHE A N 1
ATOM 668 C CA . PHE A 1 84 ? 10.210 -0.881 -11.265 1.00 90.50 84 PHE A CA 1
ATOM 669 C C . PHE A 1 84 ? 11.203 -0.395 -12.329 1.00 90.50 84 PHE A C 1
ATOM 671 O O . PHE A 1 84 ? 11.635 -1.184 -13.168 1.00 90.50 84 PHE A O 1
ATOM 678 N N . ASP A 1 85 ? 11.604 0.876 -12.272 1.00 89.25 85 ASP A N 1
ATOM 679 C CA . ASP A 1 85 ? 12.566 1.465 -13.209 1.00 89.25 85 ASP A CA 1
ATOM 680 C C . ASP A 1 85 ? 13.940 0.782 -13.109 1.00 89.25 85 ASP A C 1
ATOM 682 O O . ASP A 1 85 ? 14.518 0.418 -14.126 1.00 89.25 85 ASP A O 1
ATOM 686 N N . ALA A 1 86 ? 14.411 0.472 -11.893 1.00 87.88 86 ALA A N 1
ATOM 687 C CA . ALA A 1 86 ? 15.658 -0.270 -11.689 1.00 87.88 86 ALA A CA 1
ATOM 688 C C . ALA A 1 86 ? 15.630 -1.657 -12.354 1.00 87.88 86 ALA A C 1
ATOM 690 O O . ALA A 1 86 ? 16.584 -2.047 -13.021 1.00 87.88 86 ALA A O 1
ATOM 691 N N . VAL A 1 87 ? 14.518 -2.393 -12.236 1.00 87.56 87 VAL A N 1
ATOM 692 C CA . VAL A 1 87 ? 14.362 -3.682 -12.931 1.00 87.56 87 VAL A CA 1
ATOM 693 C C . VAL A 1 87 ? 14.365 -3.488 -14.449 1.00 87.56 87 VAL A C 1
ATOM 695 O O . VAL A 1 87 ? 14.977 -4.286 -15.161 1.00 87.56 87 VAL A O 1
ATOM 698 N N . CYS A 1 88 ? 13.734 -2.426 -14.951 1.00 86.81 88 CYS A N 1
ATOM 699 C CA . CYS A 1 88 ? 13.729 -2.111 -16.378 1.00 86.81 88 CYS A CA 1
ATOM 700 C C . CYS A 1 88 ? 15.128 -1.810 -16.923 1.00 86.81 88 CYS A C 1
ATOM 702 O O . CYS A 1 88 ? 15.517 -2.342 -17.967 1.00 86.81 88 CYS A O 1
ATOM 704 N N . GLU A 1 89 ? 15.903 -1.010 -16.197 1.00 87.06 89 GLU A N 1
ATOM 705 C CA . GLU A 1 89 ? 17.285 -0.699 -16.546 1.00 87.06 89 GLU A CA 1
ATOM 706 C C . GLU A 1 89 ? 18.163 -1.955 -16.500 1.00 87.06 89 GLU A C 1
ATOM 708 O O . GLU A 1 89 ? 18.854 -2.258 -17.476 1.00 87.06 89 GLU A O 1
ATOM 713 N N . ASP A 1 90 ? 18.081 -2.732 -15.418 1.00 87.06 90 ASP A N 1
ATOM 714 C CA . ASP A 1 90 ? 18.936 -3.900 -15.203 1.00 87.06 90 ASP A CA 1
ATOM 715 C C . ASP A 1 90 ? 18.634 -5.043 -16.187 1.00 87.06 90 ASP A C 1
ATOM 717 O O . ASP A 1 90 ? 19.552 -5.696 -16.686 1.00 87.06 90 ASP A O 1
ATOM 721 N N . HIS A 1 91 ? 17.354 -5.304 -16.480 1.00 84.81 91 HIS A N 1
ATOM 722 C CA . HIS A 1 91 ? 16.936 -6.482 -17.255 1.00 84.81 91 HIS A CA 1
ATOM 723 C C . HIS A 1 91 ? 16.693 -6.172 -18.733 1.00 84.81 91 HIS A C 1
ATOM 725 O O . HIS A 1 91 ? 16.931 -7.026 -19.590 1.00 84.81 91 HIS A O 1
ATOM 731 N N . PHE A 1 92 ? 16.232 -4.961 -19.054 1.00 82.94 92 PHE A N 1
ATOM 732 C CA . PHE A 1 92 ? 15.843 -4.583 -20.415 1.00 82.94 92 PHE A CA 1
ATOM 733 C C . PHE A 1 92 ? 16.715 -3.477 -21.014 1.00 82.94 92 PHE A C 1
ATOM 735 O O . PHE A 1 92 ? 16.590 -3.216 -22.214 1.00 82.94 92 PHE A O 1
ATOM 742 N N . GLN A 1 93 ? 17.621 -2.877 -20.230 1.00 84.25 93 GLN A N 1
ATOM 743 C CA . GLN A 1 93 ? 18.488 -1.763 -20.641 1.00 84.25 93 GLN A CA 1
ATOM 744 C C . GLN A 1 93 ? 17.691 -0.554 -21.153 1.00 84.25 93 GLN A C 1
ATOM 746 O O . GLN A 1 93 ? 18.123 0.144 -22.073 1.00 84.25 93 GLN A O 1
ATOM 751 N N . VAL A 1 94 ? 16.509 -0.319 -20.573 1.00 81.50 94 VAL A N 1
ATOM 752 C CA . VAL A 1 94 ? 15.634 0.811 -20.902 1.00 81.50 94 VAL A CA 1
ATOM 753 C C . VAL A 1 94 ? 15.353 1.616 -19.639 1.00 81.50 94 VAL A C 1
ATOM 755 O O . VAL A 1 94 ? 14.821 1.079 -18.674 1.00 81.50 94 VAL A O 1
ATOM 758 N N . ALA A 1 95 ? 15.693 2.905 -19.679 1.00 82.44 95 ALA A N 1
ATOM 759 C CA . ALA A 1 95 ? 15.477 3.848 -18.586 1.00 82.44 95 ALA A CA 1
ATOM 760 C C . ALA A 1 95 ? 14.174 4.641 -18.759 1.00 82.44 95 ALA A C 1
ATOM 762 O O . ALA A 1 95 ? 13.785 4.990 -19.884 1.00 82.44 95 ALA A O 1
ATOM 763 N N . GLY A 1 96 ? 13.554 5.000 -17.636 1.00 80.75 96 GLY A N 1
ATOM 764 C CA . GLY A 1 96 ? 12.341 5.812 -17.601 1.00 80.75 96 GLY A CA 1
ATOM 765 C C . GLY A 1 96 ? 11.078 5.001 -17.861 1.00 80.75 96 GLY A C 1
ATOM 766 O O . GLY A 1 96 ? 10.148 5.512 -18.481 1.00 80.75 96 GLY A O 1
ATOM 767 N N . CYS A 1 97 ? 11.051 3.744 -17.422 1.00 84.06 97 CYS A N 1
ATOM 768 C CA . CYS A 1 97 ? 9.860 2.915 -17.545 1.00 84.06 97 CYS A CA 1
ATOM 769 C C . CYS A 1 97 ? 8.831 3.289 -16.468 1.00 84.06 97 CYS A C 1
ATOM 771 O O . CYS A 1 97 ? 9.165 3.564 -15.312 1.00 84.06 97 CYS A O 1
ATOM 773 N N . THR A 1 98 ? 7.556 3.295 -16.844 1.00 85.25 98 THR A N 1
ATOM 774 C CA . THR A 1 98 ? 6.436 3.612 -15.952 1.00 85.25 98 THR A CA 1
ATOM 775 C C . THR A 1 98 ? 5.654 2.352 -15.583 1.00 85.25 98 THR A C 1
ATOM 777 O O . THR A 1 98 ? 5.237 1.622 -16.484 1.00 85.25 98 THR A O 1
ATOM 780 N N . PRO A 1 99 ? 5.437 2.076 -14.283 1.00 85.69 99 PRO A N 1
ATOM 781 C CA . PRO A 1 99 ? 4.647 0.922 -13.866 1.00 85.69 99 PRO A CA 1
ATOM 782 C C . PRO A 1 99 ? 3.159 1.122 -14.160 1.00 85.69 99 PRO A C 1
ATOM 784 O O . PRO A 1 99 ? 2.652 2.243 -14.133 1.00 85.69 99 PRO A O 1
ATOM 787 N N . SER A 1 100 ? 2.446 0.020 -14.376 1.00 84.38 100 SER A N 1
ATOM 788 C CA . SER A 1 100 ? 0.981 0.013 -14.438 1.00 84.38 100 SER A CA 1
ATOM 789 C C . SER A 1 100 ? 0.354 -0.147 -13.044 1.00 84.38 100 SER A C 1
ATOM 791 O O . SER A 1 100 ? 1.047 -0.347 -12.039 1.00 84.38 100 SER A O 1
ATOM 793 N N . HIS A 1 101 ? -0.979 -0.078 -12.971 1.00 84.38 101 HIS A N 1
ATOM 794 C CA . HIS A 1 101 ? -1.729 -0.280 -11.727 1.00 84.38 101 HIS A CA 1
ATOM 795 C C . HIS A 1 101 ? -1.592 -1.701 -11.151 1.00 84.38 101 HIS A C 1
ATOM 797 O O . HIS A 1 101 ? -1.748 -1.881 -9.943 1.00 84.38 101 HIS A O 1
ATOM 803 N N . ASP A 1 102 ? -1.241 -2.692 -11.972 1.00 82.25 102 ASP A N 1
ATOM 804 C CA . ASP A 1 102 ? -1.035 -4.080 -11.541 1.00 82.25 102 ASP A CA 1
ATOM 805 C C . ASP A 1 102 ? 0.150 -4.236 -10.580 1.00 82.25 102 ASP A C 1
ATOM 807 O O . ASP A 1 102 ? 0.171 -5.131 -9.735 1.00 82.25 102 ASP A O 1
ATOM 811 N N . VAL A 1 103 ? 1.133 -3.339 -10.676 1.00 85.88 103 VAL A N 1
ATOM 812 C CA . VAL A 1 103 ? 2.358 -3.379 -9.863 1.00 85.88 103 VAL A CA 1
ATOM 813 C C . VAL A 1 103 ? 2.198 -2.596 -8.553 1.00 85.88 103 VAL A C 1
ATOM 815 O O . VAL A 1 103 ? 3.116 -2.535 -7.736 1.00 85.88 103 VAL A O 1
ATOM 818 N N . LEU A 1 104 ? 1.029 -1.994 -8.309 1.00 87.50 104 LEU A N 1
ATOM 819 C CA . LEU A 1 104 ? 0.788 -1.235 -7.086 1.00 87.50 104 LEU A CA 1
ATOM 820 C C . LEU A 1 104 ? 1.035 -2.088 -5.828 1.00 87.50 104 LEU A C 1
ATOM 822 O O . LEU A 1 104 ? 0.572 -3.229 -5.741 1.00 87.50 104 LEU A O 1
ATOM 826 N N . PRO A 1 105 ? 1.672 -1.521 -4.785 1.00 89.00 105 PRO A N 1
ATOM 827 C CA . PRO A 1 105 ? 1.896 -2.212 -3.521 1.00 89.00 105 PRO A CA 1
ATOM 828 C C . PRO A 1 105 ? 0.613 -2.214 -2.671 1.00 89.00 105 PRO A C 1
ATOM 830 O O . PRO A 1 105 ? 0.570 -1.644 -1.577 1.00 89.00 105 PRO A O 1
ATOM 833 N N . TRP A 1 106 ? -0.451 -2.842 -3.184 1.00 86.94 106 TRP A N 1
ATOM 834 C CA . TRP A 1 106 ? -1.800 -2.842 -2.608 1.00 86.94 106 TRP A CA 1
ATOM 835 C C . TRP A 1 106 ? -1.817 -3.233 -1.138 1.00 86.94 106 TRP A C 1
ATOM 837 O O . TRP A 1 106 ? -2.457 -2.563 -0.331 1.00 86.94 106 TRP A O 1
ATOM 847 N N . THR A 1 107 ? -1.061 -4.267 -0.771 1.00 89.19 107 THR A N 1
ATOM 848 C CA . THR A 1 107 ? -0.970 -4.742 0.611 1.00 89.19 107 THR A CA 1
ATOM 849 C C . THR A 1 107 ? -0.442 -3.656 1.544 1.00 89.19 107 THR A C 1
ATOM 851 O O . THR A 1 107 ? -1.048 -3.389 2.577 1.00 89.19 107 THR A O 1
ATOM 854 N N . ASN A 1 108 ? 0.645 -2.974 1.169 1.00 92.88 108 ASN A N 1
ATOM 855 C CA . ASN A 1 108 ? 1.233 -1.926 2.005 1.00 92.88 108 ASN A CA 1
ATOM 856 C C . ASN A 1 108 ? 0.381 -0.653 2.032 1.00 92.88 108 ASN A C 1
ATOM 858 O O . ASN A 1 108 ? 0.369 0.054 3.038 1.00 92.88 108 ASN A O 1
ATOM 862 N N . LEU A 1 109 ? -0.327 -0.351 0.940 1.00 92.25 109 LEU A N 1
ATOM 863 C CA . LEU A 1 109 ? -1.288 0.751 0.894 1.00 92.25 109 LEU A CA 1
ATOM 864 C C . LEU A 1 109 ? -2.476 0.483 1.822 1.00 92.25 109 LEU A C 1
ATOM 866 O O . LEU A 1 109 ? -2.844 1.356 2.610 1.00 92.25 109 LEU A O 1
ATOM 870 N N . ALA A 1 110 ? -3.043 -0.723 1.759 1.00 91.25 110 ALA A N 1
ATOM 871 C CA . ALA A 1 110 ? -4.142 -1.142 2.618 1.00 91.25 110 ALA A CA 1
ATOM 872 C C . ALA A 1 110 ? -3.723 -1.139 4.093 1.00 91.25 110 ALA A C 1
ATOM 874 O O . ALA A 1 110 ? -4.421 -0.555 4.916 1.00 91.25 110 ALA A O 1
ATOM 875 N N . GLU A 1 111 ? -2.557 -1.703 4.412 1.00 92.44 111 GLU A N 1
ATOM 876 C CA . GLU A 1 111 ? -1.981 -1.701 5.761 1.00 92.44 111 GLU A CA 1
ATOM 877 C C . GLU A 1 111 ? -1.813 -0.274 6.300 1.00 92.44 111 GLU A C 1
ATOM 879 O O . GLU A 1 111 ? -2.320 0.039 7.374 1.00 92.44 111 GLU A O 1
ATOM 884 N N . ALA A 1 112 ? -1.225 0.637 5.515 1.00 93.69 112 ALA A N 1
ATOM 885 C CA . ALA A 1 112 ? -1.070 2.033 5.919 1.00 93.69 112 ALA A CA 1
ATOM 886 C C . ALA A 1 112 ? -2.420 2.730 6.184 1.00 93.69 112 ALA A C 1
ATOM 888 O O . ALA A 1 112 ? -2.539 3.521 7.123 1.00 93.69 112 ALA A O 1
ATOM 889 N N . CYS A 1 113 ? -3.445 2.437 5.376 1.00 92.94 113 CYS A N 1
ATOM 890 C CA . CYS A 1 113 ? -4.791 2.969 5.591 1.00 92.94 113 CYS A CA 1
ATOM 891 C C . CYS A 1 113 ? -5.433 2.391 6.861 1.00 92.94 113 CYS A C 1
ATOM 893 O O . CYS A 1 113 ? -6.034 3.139 7.629 1.00 92.94 113 CYS A O 1
ATOM 895 N N . VAL A 1 114 ? -5.292 1.085 7.110 1.00 92.25 114 VAL A N 1
ATOM 896 C CA . VAL A 1 114 ? -5.804 0.429 8.324 1.00 92.25 114 VAL A CA 1
ATOM 897 C C . VAL A 1 114 ? -5.126 0.996 9.569 1.00 92.25 114 VAL A C 1
ATOM 899 O O . VAL A 1 114 ? -5.816 1.384 10.510 1.00 92.25 114 VAL A O 1
ATOM 902 N N . ASP A 1 115 ? -3.801 1.126 9.559 1.00 92.25 115 ASP A N 1
ATOM 903 C CA . ASP A 1 115 ? -3.033 1.689 10.672 1.00 92.25 115 ASP A CA 1
ATOM 904 C C . ASP A 1 115 ? -3.468 3.118 11.001 1.00 92.25 115 ASP A C 1
ATOM 906 O O . ASP A 1 115 ? -3.631 3.480 12.172 1.00 92.25 115 ASP A O 1
ATOM 910 N N . TYR A 1 116 ? -3.712 3.934 9.973 1.00 92.88 116 TYR A N 1
ATOM 911 C CA . TYR A 1 116 ? -4.267 5.272 10.148 1.00 92.88 116 TYR A CA 1
ATOM 912 C C . TYR A 1 116 ? -5.648 5.238 10.815 1.00 92.88 116 TYR A C 1
ATOM 914 O O . TYR A 1 116 ? -5.863 5.944 11.802 1.00 92.88 116 TYR A O 1
ATOM 922 N N . MET A 1 117 ? -6.564 4.388 10.339 1.00 90.50 117 MET A N 1
ATOM 923 C CA . MET A 1 117 ? -7.913 4.262 10.908 1.00 90.50 117 MET A CA 1
ATOM 924 C C . MET A 1 117 ? -7.884 3.784 12.365 1.00 90.50 117 MET A C 1
ATOM 926 O O . MET A 1 117 ? -8.614 4.309 13.206 1.00 90.50 117 MET A O 1
ATOM 930 N N . VAL A 1 118 ? -7.002 2.837 12.693 1.00 88.19 118 VAL A N 1
ATOM 931 C CA . VAL A 1 118 ? -6.790 2.354 14.066 1.00 88.19 118 VAL A CA 1
ATOM 932 C C . VAL A 1 118 ? -6.199 3.451 14.955 1.00 88.19 118 VAL A C 1
ATOM 934 O O . VAL A 1 118 ? -6.583 3.582 16.116 1.00 88.19 118 VAL A O 1
ATOM 937 N N . THR A 1 119 ? -5.283 4.262 14.431 1.00 88.12 119 THR A N 1
ATOM 938 C CA . THR A 1 119 ? -4.686 5.383 15.175 1.00 88.12 119 THR A CA 1
ATOM 939 C C . THR A 1 119 ? -5.725 6.466 15.463 1.00 88.12 119 THR A C 1
ATOM 941 O O . THR A 1 119 ? -5.815 6.955 16.587 1.00 88.12 119 THR A O 1
ATOM 944 N N . LEU A 1 120 ? -6.567 6.782 14.478 1.00 84.88 120 LEU A N 1
ATOM 945 C CA . LEU A 1 120 ? -7.678 7.722 14.619 1.00 84.88 120 LEU A CA 1
ATOM 946 C C . LEU A 1 120 ? -8.729 7.224 15.624 1.00 84.88 120 LEU A C 1
ATOM 948 O O . LEU A 1 120 ? -9.277 8.014 16.390 1.00 84.88 120 LEU A O 1
ATOM 952 N N . LEU A 1 121 ? -8.981 5.912 15.666 1.00 83.19 121 LEU A N 1
ATOM 953 C CA . LEU A 1 121 ? -9.829 5.299 16.685 1.00 83.19 121 LEU A CA 1
ATOM 954 C C . LEU A 1 121 ? -9.254 5.485 18.093 1.00 83.19 121 LEU A C 1
ATOM 956 O O . LEU A 1 121 ? -9.988 5.877 18.995 1.00 83.19 121 LEU A O 1
ATOM 960 N N . LYS A 1 122 ? -7.955 5.222 18.279 1.00 81.19 122 LYS A N 1
ATOM 961 C CA . LYS A 1 122 ? -7.283 5.382 19.579 1.00 81.19 122 LYS A CA 1
ATOM 962 C C . LYS A 1 122 ? -7.362 6.823 20.080 1.00 81.19 122 LYS A C 1
ATOM 964 O O . LYS A 1 122 ? -7.797 7.030 21.205 1.00 81.19 122 LYS A O 1
ATOM 969 N N . ALA A 1 123 ? -7.060 7.796 19.220 1.00 79.19 123 ALA A N 1
ATOM 970 C CA . ALA A 1 123 ? -7.151 9.215 19.566 1.00 79.19 123 ALA A CA 1
ATOM 971 C C . ALA A 1 123 ? -8.571 9.615 20.013 1.00 79.19 123 ALA A C 1
ATOM 973 O O . ALA A 1 123 ? -8.747 10.236 21.053 1.00 79.19 123 ALA A O 1
ATOM 974 N N . ARG A 1 124 ? -9.609 9.167 19.291 1.00 75.50 124 ARG A N 1
ATOM 975 C CA . ARG A 1 124 ? -11.011 9.435 19.666 1.00 75.50 124 ARG A CA 1
ATOM 976 C C . ARG A 1 124 ? -11.418 8.815 21.000 1.00 75.50 124 ARG A C 1
ATOM 978 O O . ARG A 1 124 ? -12.259 9.372 21.697 1.00 75.50 124 ARG A O 1
ATOM 985 N N . ILE A 1 125 ? -10.876 7.644 21.324 1.00 72.44 125 ILE A N 1
ATOM 986 C CA . ILE A 1 125 ? -11.124 6.983 22.607 1.00 72.44 125 ILE A CA 1
ATOM 987 C C . ILE A 1 125 ? -10.456 7.774 23.742 1.00 72.44 125 ILE A C 1
ATOM 989 O O . ILE A 1 125 ? -11.071 7.954 24.788 1.00 72.44 125 ILE A O 1
ATOM 993 N N . GLU A 1 126 ? -9.239 8.275 23.523 1.00 69.62 126 GLU A N 1
ATOM 994 C CA . GLU A 1 126 ? -8.470 9.057 24.502 1.00 69.62 126 GLU A CA 1
ATOM 995 C C . GLU A 1 126 ? -9.061 10.456 24.762 1.00 69.62 126 GLU A C 1
ATOM 997 O O . GLU A 1 126 ? -9.028 10.924 25.897 1.00 69.62 126 GLU A O 1
ATOM 1002 N N . ASP A 1 127 ? -9.665 11.091 23.751 1.00 64.44 127 ASP A N 1
ATOM 1003 C CA . ASP A 1 127 ? -10.275 12.430 23.849 1.00 64.44 127 ASP A CA 1
ATOM 1004 C C . ASP A 1 127 ? -11.627 12.458 24.595 1.00 64.44 127 ASP A C 1
ATOM 1006 O O . ASP A 1 127 ? -12.212 13.525 24.801 1.00 64.44 127 ASP A O 1
ATOM 1010 N N . THR A 1 128 ? -12.170 11.305 24.998 1.00 61.66 128 THR A N 1
ATOM 1011 C CA . THR A 1 128 ? -13.445 11.267 25.728 1.00 61.66 128 THR A CA 1
ATOM 1012 C C . THR A 1 128 ? -13.188 11.615 27.202 1.00 61.66 128 THR A C 1
ATOM 1014 O O . THR A 1 128 ? -12.807 10.751 27.982 1.00 61.66 128 THR A O 1
ATOM 1017 N N . GLU A 1 129 ? -13.386 12.885 27.581 1.00 51.06 129 GLU A N 1
ATOM 1018 C CA . GLU A 1 129 ? -13.076 13.475 28.907 1.00 51.06 129 GLU A CA 1
ATOM 1019 C C . GLU A 1 129 ? -13.810 12.858 30.127 1.00 51.06 129 GLU A C 1
ATOM 1021 O O . GLU A 1 129 ? -13.629 13.322 31.255 1.00 51.06 129 GLU A O 1
ATOM 1026 N N . ASP A 1 130 ? -14.612 11.804 29.951 1.00 49.66 130 ASP A N 1
ATOM 1027 C CA . ASP A 1 130 ? -15.247 11.095 31.064 1.00 49.66 130 ASP A CA 1
ATOM 1028 C C . ASP A 1 130 ? -14.260 10.104 31.698 1.00 49.66 130 ASP A C 1
ATOM 1030 O O . ASP A 1 130 ? -13.891 9.085 31.113 1.00 49.66 130 ASP A O 1
ATOM 1034 N N . GLY A 1 131 ? -13.844 10.404 32.931 1.00 44.62 131 GLY A N 1
ATOM 1035 C CA . GLY A 1 131 ? -12.778 9.724 33.680 1.00 44.62 131 GLY A CA 1
ATOM 1036 C C . GLY A 1 131 ? -12.932 8.214 33.930 1.00 44.62 131 GLY A C 1
ATOM 1037 O O . GLY A 1 131 ? -11.996 7.617 34.456 1.00 44.62 131 GLY A O 1
ATOM 1038 N N . ASP A 1 132 ? -14.038 7.585 33.522 1.00 46.06 132 ASP A N 1
ATOM 1039 C CA . ASP A 1 132 ? -14.234 6.123 33.542 1.00 46.06 132 ASP A CA 1
ATOM 1040 C C . ASP A 1 132 ? -13.892 5.436 32.199 1.00 46.06 132 ASP A C 1
ATOM 1042 O O . ASP A 1 132 ? -13.698 4.220 32.153 1.00 46.06 132 ASP A O 1
ATOM 1046 N N . LEU A 1 133 ? -13.746 6.193 31.103 1.00 48.03 133 LEU A N 1
ATOM 1047 C CA . LEU A 1 133 ? -13.406 5.684 29.763 1.00 48.03 133 LEU A CA 1
ATOM 1048 C C . LEU A 1 133 ? -11.901 5.696 29.455 1.00 48.03 133 LEU A C 1
ATOM 1050 O O . LEU A 1 133 ? -11.490 5.208 28.402 1.00 48.03 133 LEU A O 1
ATOM 1054 N N . ALA A 1 134 ? -11.057 6.136 30.396 1.00 41.88 134 ALA A N 1
ATOM 1055 C CA . ALA A 1 134 ? -9.593 6.083 30.287 1.00 41.88 134 ALA A CA 1
ATOM 1056 C C . ALA A 1 134 ? -9.027 4.651 30.114 1.00 41.88 134 ALA A C 1
ATOM 1058 O O . ALA A 1 134 ? -7.843 4.478 29.831 1.00 41.88 134 ALA A O 1
ATOM 1059 N N . ARG A 1 135 ? -9.863 3.611 30.265 1.00 50.12 135 ARG A N 1
ATOM 1060 C CA . ARG A 1 135 ? -9.536 2.202 29.973 1.00 50.12 135 ARG A CA 1
ATOM 1061 C C . ARG A 1 135 ? -9.865 1.763 28.540 1.00 50.12 135 ARG A C 1
ATOM 1063 O O . ARG A 1 135 ? -9.674 0.598 28.202 1.00 50.12 135 ARG A O 1
ATOM 1070 N N . GLY A 1 136 ? -10.326 2.675 27.689 1.00 57.00 136 GLY A N 1
ATOM 1071 C CA . GLY A 1 136 ? -10.935 2.324 26.415 1.00 57.00 136 GLY A CA 1
ATOM 1072 C C . GLY A 1 136 ? -12.333 1.741 26.611 1.00 57.00 136 GLY A C 1
ATOM 1073 O O . GLY A 1 136 ? -12.670 1.198 27.661 1.00 57.00 136 GLY A O 1
ATOM 1074 N N . ARG A 1 137 ? -13.196 1.885 25.604 1.00 65.75 137 ARG A N 1
ATOM 1075 C CA . ARG A 1 137 ? -14.554 1.333 25.645 1.00 65.75 137 ARG A CA 1
ATOM 1076 C C . ARG A 1 137 ? -14.468 -0.202 25.655 1.00 65.75 137 ARG A C 1
ATOM 1078 O O . ARG A 1 137 ? -14.263 -0.816 24.611 1.00 65.75 137 ARG A O 1
ATOM 1085 N N . MET A 1 138 ? -14.584 -0.811 26.836 1.00 69.56 138 MET A N 1
ATOM 1086 C CA . MET A 1 138 ? -14.528 -2.265 27.016 1.00 69.56 138 MET A CA 1
ATOM 1087 C C . MET A 1 138 ? -15.829 -2.901 26.523 1.00 69.56 138 MET A C 1
ATOM 1089 O O . MET A 1 138 ? -16.917 -2.538 26.967 1.00 69.56 138 MET A O 1
ATOM 1093 N N . VAL A 1 139 ? -15.715 -3.850 25.594 1.00 74.69 139 VAL A N 1
ATOM 1094 C CA . VAL A 1 139 ? -16.846 -4.626 25.075 1.00 74.69 139 VAL A CA 1
ATOM 1095 C C . VAL A 1 139 ? -16.758 -6.031 25.645 1.00 74.69 139 VAL A C 1
ATOM 1097 O O . VAL A 1 139 ? -15.729 -6.696 25.526 1.00 74.69 139 VAL A O 1
ATOM 1100 N N . TYR A 1 140 ? -17.848 -6.481 26.255 1.00 78.50 140 TYR A N 1
ATOM 1101 C CA . TYR A 1 140 ? -17.958 -7.819 26.815 1.00 78.50 140 TYR A CA 1
ATOM 1102 C C . TYR A 1 140 ? -18.689 -8.727 25.829 1.00 78.50 140 TYR A C 1
ATOM 1104 O O . TYR A 1 140 ? -19.565 -8.292 25.085 1.00 78.50 140 TYR A O 1
ATOM 1112 N N . TYR A 1 141 ? -18.320 -9.999 25.801 1.00 78.38 141 TYR A N 1
ATOM 1113 C CA . TYR A 1 141 ? -18.965 -11.000 24.961 1.00 78.38 141 TYR A CA 1
ATOM 1114 C C . TYR A 1 141 ? -18.939 -12.347 25.671 1.00 78.38 141 TYR A C 1
ATOM 1116 O O . TYR A 1 141 ? -18.070 -12.605 26.509 1.00 78.38 141 TYR A O 1
ATOM 1124 N N . PHE A 1 142 ? -19.882 -13.224 25.335 1.00 82.44 142 PHE A N 1
ATOM 1125 C CA . PHE A 1 142 ? -19.822 -14.596 25.811 1.00 82.44 142 PHE A CA 1
ATOM 1126 C C . PHE A 1 142 ? -18.831 -15.381 24.963 1.00 82.44 142 PHE A C 1
ATOM 1128 O O . PHE A 1 142 ? -18.877 -15.361 23.735 1.00 82.44 142 PHE A O 1
ATOM 1135 N N . GLN A 1 143 ? -17.944 -16.123 25.619 1.00 83.38 143 GLN A N 1
ATOM 1136 C CA . GLN A 1 143 ? -16.975 -16.963 24.919 1.00 83.38 143 GLN A CA 1
ATOM 1137 C C . GLN A 1 143 ? -17.660 -18.021 24.035 1.00 83.38 143 GLN A C 1
ATOM 1139 O O . GLN A 1 143 ? -17.173 -18.326 22.953 1.00 83.38 143 GLN A O 1
ATOM 1144 N N . THR A 1 144 ? -18.832 -18.510 24.445 1.00 88.38 144 THR A N 1
ATOM 1145 C CA . THR A 1 144 ? -19.637 -19.462 23.668 1.00 88.38 144 THR A CA 1
ATOM 1146 C C . THR A 1 144 ? -20.123 -18.901 22.333 1.00 88.38 144 THR A C 1
ATOM 1148 O O . THR A 1 144 ? -20.363 -19.667 21.403 1.00 88.38 144 THR A O 1
ATOM 1151 N N . ASP A 1 145 ? -20.250 -17.577 22.206 1.00 81.12 145 ASP A N 1
ATOM 1152 C CA . ASP A 1 145 ? -20.667 -16.951 20.949 1.00 81.12 145 ASP A CA 1
ATOM 1153 C C . ASP A 1 145 ? -19.535 -17.026 19.911 1.00 81.12 145 ASP A C 1
ATOM 1155 O O . ASP A 1 145 ? -19.794 -17.222 18.720 1.00 81.12 145 ASP A O 1
ATOM 1159 N N . PHE A 1 146 ? -18.275 -16.990 20.366 1.00 80.19 146 PHE A N 1
ATOM 1160 C CA . PHE A 1 146 ? -17.093 -17.173 19.518 1.00 80.19 146 PHE A CA 1
ATOM 1161 C C . PHE A 1 146 ? -16.957 -18.595 18.976 1.00 80.19 146 PHE A C 1
ATOM 1163 O O . PHE A 1 146 ? -16.516 -18.760 17.840 1.00 80.19 146 PHE A O 1
ATOM 1170 N N . ASP A 1 147 ? -17.386 -19.613 19.725 1.00 84.56 147 ASP A N 1
ATOM 1171 C CA . ASP A 1 147 ? -17.331 -21.011 19.267 1.00 84.56 147 ASP A CA 1
ATOM 1172 C C . ASP A 1 147 ? -18.190 -21.243 18.010 1.00 84.56 147 ASP A C 1
ATOM 1174 O O . ASP A 1 147 ? -17.936 -22.152 17.216 1.00 84.56 147 ASP A O 1
ATOM 1178 N N . SER A 1 148 ? -19.209 -20.401 17.809 1.00 82.56 148 SER A N 1
ATOM 1179 C CA . SER A 1 148 ? -20.095 -20.433 16.643 1.00 82.56 148 SER A CA 1
ATOM 1180 C C . SER A 1 148 ? -19.682 -19.478 15.518 1.00 82.56 148 SER A C 1
ATOM 1182 O O . SER A 1 148 ? -20.274 -19.521 14.433 1.00 82.56 148 SER A O 1
ATOM 1184 N N . PHE A 1 149 ? -18.674 -18.629 15.748 1.00 83.69 149 PHE A N 1
ATOM 1185 C CA . PHE A 1 149 ? -18.250 -17.637 14.772 1.00 83.69 149 PHE A CA 1
ATOM 1186 C C . PHE A 1 149 ? -17.712 -18.320 13.515 1.00 83.69 149 PHE A C 1
ATOM 1188 O O . PHE A 1 149 ? -16.806 -19.154 13.549 1.00 83.69 149 PHE A O 1
ATOM 1195 N N . ARG A 1 150 ? -18.262 -17.927 12.367 1.00 84.00 150 ARG A N 1
ATOM 1196 C CA . ARG A 1 150 ? -17.730 -18.288 11.057 1.00 84.00 150 ARG A CA 1
ATOM 1197 C C . ARG A 1 150 ? -17.346 -17.016 10.334 1.00 84.00 150 ARG A C 1
ATOM 1199 O O . ARG A 1 150 ? -18.149 -16.089 10.252 1.00 84.00 150 ARG A O 1
ATOM 1206 N N . ALA A 1 151 ? -16.134 -17.005 9.785 1.00 85.06 151 ALA A N 1
ATOM 1207 C CA . ALA A 1 151 ? -15.701 -15.923 8.918 1.00 85.06 151 ALA A CA 1
ATOM 1208 C C . ALA A 1 151 ? -16.723 -15.727 7.779 1.00 85.06 151 ALA A C 1
ATOM 1210 O O . ALA A 1 151 ? -17.251 -16.724 7.264 1.00 85.06 151 ALA A O 1
ATOM 1211 N N . PRO A 1 152 ? -17.008 -14.475 7.378 1.00 88.19 152 PRO A N 1
ATOM 1212 C CA . PRO A 1 152 ? -17.905 -14.196 6.267 1.00 88.19 152 PRO A CA 1
ATOM 1213 C C . PRO A 1 152 ? -17.513 -15.001 5.025 1.00 88.19 152 PRO A C 1
ATOM 1215 O O . PRO A 1 152 ? -16.340 -15.060 4.654 1.00 88.19 152 PRO A O 1
ATOM 1218 N N . SER A 1 153 ? -18.497 -15.605 4.355 1.00 86.38 153 SER A N 1
ATOM 1219 C CA . SER A 1 153 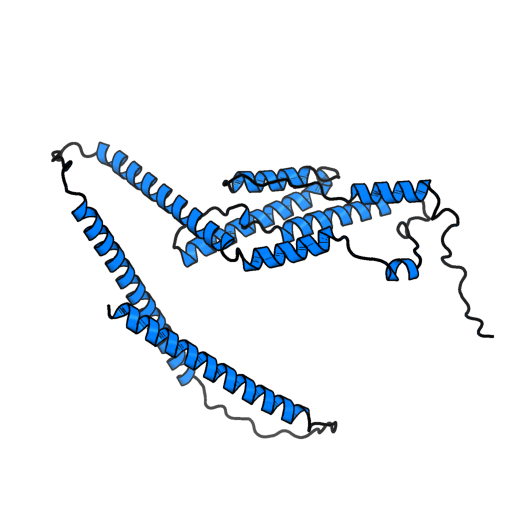? -18.259 -16.415 3.151 1.00 86.38 153 SER A CA 1
ATOM 1220 C C . SER A 1 153 ? -17.541 -15.629 2.057 1.00 86.38 153 SER A C 1
ATOM 1222 O O . SER A 1 153 ? -16.705 -16.191 1.359 1.00 86.38 153 SER A O 1
ATOM 1224 N N . VAL A 1 154 ? -17.817 -14.326 1.965 1.00 86.75 154 VAL A N 1
ATOM 1225 C CA . VAL A 1 154 ? -17.150 -13.402 1.042 1.00 86.75 154 VAL A CA 1
ATOM 1226 C C . VAL A 1 154 ? -15.641 -13.386 1.278 1.00 86.75 154 VAL A C 1
ATOM 1228 O O . VAL A 1 154 ? -14.892 -13.470 0.319 1.00 86.75 154 VAL A O 1
ATOM 1231 N N . TRP A 1 155 ? -15.170 -13.373 2.530 1.00 85.69 155 TRP A N 1
ATOM 1232 C CA . TRP A 1 155 ? -13.732 -13.375 2.826 1.00 85.69 155 TRP A CA 1
ATOM 1233 C C . TRP A 1 155 ? -13.075 -14.683 2.396 1.00 85.69 155 TRP A C 1
ATOM 1235 O O . TRP A 1 155 ? -12.035 -14.677 1.743 1.00 85.69 155 TRP A O 1
ATOM 1245 N N . MET A 1 156 ? -13.716 -15.810 2.714 1.00 88.19 156 MET A N 1
ATOM 1246 C CA . MET A 1 156 ? -13.242 -17.133 2.301 1.00 88.19 156 MET A CA 1
ATOM 1247 C C . MET A 1 156 ? -13.193 -17.253 0.773 1.00 88.19 156 MET A C 1
ATOM 1249 O O . MET A 1 156 ? -12.242 -17.808 0.222 1.00 88.19 156 MET A O 1
ATOM 1253 N N . GLN A 1 157 ? -14.197 -16.703 0.087 1.00 86.81 157 GLN A N 1
ATOM 1254 C CA . GLN A 1 157 ? -14.257 -16.670 -1.367 1.00 86.81 157 GLN A CA 1
ATOM 1255 C C . GLN A 1 157 ? -13.175 -15.759 -1.953 1.00 86.81 157 GLN A C 1
ATOM 1257 O O . GLN A 1 157 ? -12.487 -16.188 -2.867 1.00 86.81 157 GLN A O 1
ATOM 1262 N N . SER A 1 158 ? -12.959 -14.560 -1.409 1.00 83.38 158 SER A N 1
ATOM 1263 C CA . SER A 1 158 ? -11.897 -13.650 -1.853 1.00 83.38 158 SER A CA 1
ATOM 1264 C C . SER A 1 158 ? -10.509 -14.269 -1.700 1.00 83.38 158 SER A C 1
ATOM 1266 O O . SER A 1 158 ? -9.701 -14.152 -2.612 1.00 83.38 158 SER A O 1
ATOM 1268 N N . VAL A 1 159 ? -10.237 -14.990 -0.605 1.00 84.25 159 VAL A N 1
ATOM 1269 C CA . VAL A 1 159 ? -8.967 -15.718 -0.430 1.00 84.25 159 VAL A CA 1
ATOM 1270 C C . VAL A 1 159 ? -8.826 -16.831 -1.469 1.00 84.25 159 VAL A C 1
ATOM 1272 O O . VAL A 1 159 ? -7.770 -16.975 -2.081 1.00 84.25 159 VAL A O 1
ATOM 1275 N N . SER A 1 160 ? -9.889 -17.605 -1.705 1.00 81.94 160 SER A N 1
ATOM 1276 C CA . SER A 1 160 ? -9.879 -18.658 -2.726 1.00 81.94 160 SER A CA 1
ATOM 1277 C C . SER A 1 160 ? -9.713 -18.094 -4.140 1.00 81.94 160 SER A C 1
ATOM 1279 O O . SER A 1 160 ? -9.022 -18.704 -4.953 1.00 81.94 160 SER A O 1
ATOM 1281 N N . ASN A 1 161 ? -10.337 -16.952 -4.431 1.00 82.62 161 ASN A N 1
ATOM 1282 C CA . ASN A 1 161 ? -10.239 -16.265 -5.713 1.00 82.62 161 ASN A CA 1
ATOM 1283 C C . ASN A 1 161 ? -8.836 -15.698 -5.906 1.00 82.62 161 ASN A C 1
ATOM 1285 O O . ASN A 1 161 ? -8.237 -15.983 -6.928 1.00 82.62 161 ASN A O 1
ATOM 1289 N N . ALA A 1 162 ? -8.272 -15.003 -4.914 1.00 77.38 162 ALA A N 1
ATOM 1290 C CA . ALA A 1 162 ? -6.908 -14.480 -4.978 1.00 77.38 162 ALA A CA 1
ATOM 1291 C C . ALA A 1 162 ? -5.874 -15.602 -5.166 1.00 77.38 162 ALA A C 1
ATOM 1293 O O . ALA A 1 162 ? -4.941 -15.470 -5.956 1.00 77.38 162 ALA A O 1
ATOM 1294 N N . LEU A 1 163 ? -6.064 -16.746 -4.495 1.00 76.31 163 LEU A N 1
ATOM 1295 C CA . LEU A 1 163 ? -5.214 -17.918 -4.696 1.00 76.31 163 LEU A CA 1
ATOM 1296 C C . LEU A 1 163 ? -5.377 -18.482 -6.117 1.00 76.31 163 LEU A C 1
ATOM 1298 O O . LEU A 1 163 ? -4.382 -18.771 -6.774 1.00 76.31 163 LEU A O 1
ATOM 1302 N N . GLY A 1 164 ? -6.610 -18.592 -6.616 1.00 71.44 164 GLY A N 1
ATOM 1303 C CA . GLY A 1 164 ? -6.884 -19.017 -7.991 1.00 71.44 164 GLY A CA 1
ATOM 1304 C C . GLY A 1 164 ? -6.288 -18.068 -9.036 1.00 71.44 164 GLY A C 1
ATOM 1305 O O . GLY A 1 164 ? -5.607 -18.515 -9.955 1.00 71.44 164 GLY A O 1
ATOM 1306 N N . GLU A 1 165 ? -6.468 -16.762 -8.858 1.00 68.38 165 GLU A N 1
ATOM 1307 C CA . GLU A 1 165 ? -5.934 -15.709 -9.720 1.00 68.38 165 GLU A CA 1
ATOM 1308 C C . GLU A 1 165 ? -4.410 -15.723 -9.729 1.00 68.38 165 GLU A C 1
ATOM 1310 O O . GLU A 1 165 ? -3.836 -15.728 -10.811 1.00 68.38 165 GLU A O 1
ATOM 1315 N N . SER A 1 166 ? -3.756 -15.869 -8.573 1.00 62.59 166 SER A N 1
ATOM 1316 C CA . SER A 1 166 ? -2.292 -15.991 -8.489 1.00 62.59 166 SER A CA 1
ATOM 1317 C C . SER A 1 166 ? -1.737 -17.203 -9.248 1.00 62.59 166 SER A C 1
ATOM 1319 O O . SER A 1 166 ? -0.634 -17.150 -9.785 1.00 62.59 166 SER A O 1
ATOM 1321 N N . VAL A 1 167 ? -2.518 -18.284 -9.348 1.00 60.50 167 VAL A N 1
ATOM 1322 C CA . VAL A 1 167 ? -2.157 -19.482 -10.120 1.00 60.50 167 VAL A CA 1
ATOM 1323 C C . VAL A 1 167 ? -2.409 -19.276 -11.619 1.00 60.50 167 VAL A C 1
ATOM 1325 O O . VAL A 1 167 ? -1.686 -19.834 -12.441 1.00 60.50 167 VAL A O 1
ATOM 1328 N N . THR A 1 168 ? -3.418 -18.484 -11.992 1.00 57.47 168 THR A N 1
ATOM 1329 C CA . THR A 1 168 ? -3.794 -18.250 -13.401 1.00 57.47 168 THR A CA 1
ATOM 1330 C C . THR A 1 168 ? -3.141 -17.029 -14.056 1.00 57.47 168 THR A C 1
ATOM 1332 O O . THR A 1 168 ? -3.023 -17.008 -15.278 1.00 57.47 168 THR A O 1
ATOM 1335 N N . ARG A 1 169 ? -2.713 -16.029 -13.277 1.00 56.69 169 ARG A N 1
ATOM 1336 C CA . ARG A 1 169 ? -2.073 -14.780 -13.724 1.00 56.69 169 ARG A CA 1
ATOM 1337 C C . ARG A 1 169 ? -0.738 -14.524 -12.998 1.00 56.69 169 ARG A C 1
ATOM 1339 O O . ARG A 1 169 ? -0.569 -13.467 -12.396 1.00 56.69 169 ARG A O 1
ATOM 1346 N N . PRO A 1 170 ? 0.237 -15.448 -13.050 1.00 54.16 170 PRO A N 1
ATOM 1347 C CA . PRO A 1 170 ? 1.574 -15.166 -12.524 1.00 54.16 170 PRO A CA 1
ATOM 1348 C C . PRO A 1 170 ? 2.296 -14.050 -13.308 1.00 54.16 170 PRO A C 1
ATOM 1350 O O . PRO A 1 170 ? 3.231 -13.448 -12.788 1.00 54.16 170 PRO A O 1
ATOM 1353 N N . ASP A 1 171 ? 1.852 -13.751 -14.536 1.00 60.47 171 ASP A N 1
ATOM 1354 C CA . ASP A 1 171 ? 2.585 -12.918 -15.494 1.00 60.47 171 ASP A CA 1
ATOM 1355 C C . ASP A 1 171 ? 2.135 -11.454 -15.587 1.00 60.47 171 ASP A C 1
ATOM 1357 O O . ASP A 1 171 ? 2.758 -10.707 -16.328 1.00 60.47 171 ASP A O 1
ATOM 1361 N N . SER A 1 172 ? 1.121 -10.997 -14.843 1.00 69.62 172 SER A N 1
ATOM 1362 C CA . SER A 1 172 ? 0.612 -9.609 -14.970 1.00 69.62 172 SER A CA 1
ATOM 1363 C C . SER A 1 172 ? 1.695 -8.551 -14.683 1.00 69.62 172 SER A C 1
ATOM 1365 O O . SER A 1 172 ? 1.831 -7.567 -15.408 1.00 69.62 172 SER A O 1
ATOM 1367 N N . ILE A 1 173 ? 2.572 -8.803 -13.705 1.00 73.12 173 ILE A N 1
ATOM 1368 C CA . ILE A 1 173 ? 3.713 -7.918 -13.424 1.00 73.12 173 ILE A CA 1
ATOM 1369 C C . ILE A 1 173 ? 4.733 -7.953 -14.578 1.00 73.12 173 ILE A C 1
ATOM 1371 O O . ILE A 1 173 ? 5.222 -6.908 -15.004 1.00 73.12 173 ILE A O 1
ATOM 1375 N N . ASN A 1 174 ? 5.032 -9.139 -15.117 1.00 75.56 174 ASN A N 1
ATOM 1376 C CA . ASN A 1 174 ? 5.944 -9.300 -16.257 1.00 75.56 174 ASN A CA 1
ATOM 1377 C C . ASN A 1 174 ? 5.389 -8.634 -17.523 1.00 75.56 174 ASN A C 1
ATOM 1379 O O . ASN A 1 174 ? 6.131 -8.003 -18.269 1.00 75.56 174 ASN A O 1
ATOM 1383 N N . GLU A 1 175 ? 4.084 -8.740 -17.747 1.00 79.19 175 GLU A N 1
ATOM 1384 C CA . GLU A 1 175 ? 3.363 -8.077 -18.826 1.00 79.19 175 GLU A CA 1
ATOM 1385 C C . GLU A 1 175 ? 3.456 -6.555 -18.680 1.00 79.19 175 GLU A C 1
ATOM 1387 O O . GLU A 1 175 ? 3.809 -5.878 -19.644 1.00 79.19 175 GLU A O 1
ATOM 1392 N N . SER A 1 176 ? 3.293 -6.023 -17.464 1.00 78.94 176 SER A N 1
ATOM 1393 C CA . SER A 1 176 ? 3.511 -4.599 -17.195 1.00 78.94 176 SER A CA 1
ATOM 1394 C C . SER A 1 176 ? 4.936 -4.146 -17.525 1.00 78.94 176 SER A C 1
ATOM 1396 O O . SER A 1 176 ? 5.102 -3.050 -18.058 1.00 78.94 176 SER A O 1
ATOM 1398 N N . TYR A 1 177 ? 5.963 -4.951 -17.223 1.00 81.12 177 TYR A N 1
ATOM 1399 C CA . TYR A 1 177 ? 7.345 -4.651 -17.617 1.00 81.12 177 TYR A CA 1
ATOM 1400 C C . TYR A 1 177 ? 7.504 -4.627 -19.140 1.00 81.12 177 TYR A C 1
ATOM 1402 O O . TYR A 1 177 ? 8.076 -3.687 -19.687 1.00 81.12 177 TYR A O 1
ATOM 1410 N N . LEU A 1 178 ? 6.976 -5.637 -19.835 1.00 82.19 178 LEU A N 1
ATOM 1411 C CA . LEU A 1 178 ? 7.090 -5.749 -21.289 1.00 82.19 178 LEU A CA 1
ATOM 1412 C C . LEU A 1 178 ? 6.375 -4.606 -22.021 1.00 82.19 178 LEU A C 1
ATOM 1414 O O . LEU A 1 178 ? 6.957 -4.042 -22.946 1.00 82.19 178 LEU A O 1
ATOM 1418 N N . ILE A 1 179 ? 5.160 -4.244 -21.595 1.00 83.56 179 ILE A N 1
ATOM 1419 C CA . ILE A 1 179 ? 4.395 -3.122 -22.163 1.00 83.56 179 ILE A CA 1
ATOM 1420 C C . ILE A 1 179 ? 5.167 -1.816 -21.971 1.00 83.56 179 ILE A C 1
ATOM 1422 O O . ILE A 1 179 ? 5.433 -1.116 -22.943 1.00 83.56 179 ILE A O 1
ATOM 1426 N N . SER A 1 180 ? 5.607 -1.535 -20.742 1.00 81.19 180 SER A N 1
ATOM 1427 C CA . SER A 1 180 ? 6.322 -0.297 -20.410 1.00 81.19 180 SER A CA 1
ATOM 1428 C C . SER A 1 180 ? 7.636 -0.148 -21.190 1.00 81.19 180 SER A C 1
ATOM 1430 O O . SER A 1 180 ? 7.954 0.914 -21.729 1.00 81.19 180 SER A O 1
ATOM 1432 N N . VAL A 1 181 ? 8.388 -1.244 -21.334 1.00 82.38 181 VAL A N 1
ATOM 1433 C CA . VAL A 1 181 ? 9.623 -1.281 -22.129 1.00 82.38 181 VAL A CA 1
ATOM 1434 C C . VAL A 1 181 ? 9.348 -1.030 -23.612 1.00 82.38 181 VAL A C 1
ATOM 1436 O O . VAL A 1 181 ? 10.131 -0.343 -24.273 1.00 82.38 181 VAL A O 1
ATOM 1439 N N . GLU A 1 182 ? 8.273 -1.600 -24.155 1.00 82.81 182 GLU A N 1
ATOM 1440 C CA . GLU A 1 182 ? 7.889 -1.424 -25.557 1.00 82.81 182 GLU A CA 1
ATOM 1441 C C . GLU A 1 182 ? 7.433 0.014 -25.836 1.00 82.81 182 GLU A C 1
ATOM 1443 O O . GLU A 1 182 ? 7.899 0.630 -26.796 1.00 82.81 182 GLU A O 1
ATOM 1448 N N . GLU A 1 183 ? 6.602 0.592 -24.968 1.00 83.19 183 GLU A N 1
ATOM 1449 C CA . GLU A 1 183 ? 6.197 2.000 -25.040 1.00 83.19 183 GLU A CA 1
ATOM 1450 C C . GLU A 1 183 ? 7.418 2.920 -25.040 1.00 83.19 183 GLU A C 1
ATOM 1452 O O . GLU A 1 183 ? 7.585 3.742 -25.946 1.00 83.19 183 GLU A O 1
ATOM 1457 N N . ARG A 1 184 ? 8.344 2.713 -24.099 1.00 83.19 184 ARG A N 1
ATOM 1458 C CA . ARG A 1 184 ? 9.528 3.563 -23.981 1.00 83.19 184 ARG A CA 1
ATOM 1459 C C . ARG A 1 184 ? 10.483 3.426 -25.168 1.00 83.19 184 ARG A C 1
ATOM 1461 O O . ARG A 1 184 ? 11.038 4.422 -25.631 1.00 83.19 184 ARG A O 1
ATOM 1468 N N . LYS A 1 185 ? 10.660 2.219 -25.718 1.00 80.75 185 LYS A N 1
ATOM 1469 C CA . LYS A 1 185 ? 11.435 2.018 -26.959 1.00 80.75 185 LYS A CA 1
ATOM 1470 C C . LYS A 1 185 ? 10.813 2.753 -28.144 1.00 80.75 185 LYS A C 1
ATOM 1472 O O . LYS A 1 185 ? 11.543 3.337 -28.946 1.00 80.75 185 LYS A O 1
ATOM 1477 N N . ASN A 1 186 ? 9.487 2.739 -28.246 1.00 79.50 186 ASN A N 1
ATOM 1478 C CA . ASN A 1 186 ? 8.769 3.432 -29.308 1.00 79.50 186 ASN A CA 1
ATOM 1479 C C . ASN A 1 186 ? 8.890 4.957 -29.176 1.00 79.50 186 ASN A C 1
ATOM 1481 O O . ASN A 1 186 ? 9.130 5.629 -30.178 1.00 79.50 186 ASN A O 1
ATOM 1485 N N . GLU A 1 187 ? 8.839 5.505 -27.961 1.00 80.56 187 GLU A N 1
ATOM 1486 C CA . GLU A 1 187 ? 9.086 6.933 -27.717 1.00 80.56 187 GLU A CA 1
ATOM 1487 C C . GLU A 1 187 ? 10.500 7.368 -28.121 1.00 80.56 187 GLU A C 1
ATOM 1489 O O . GLU A 1 187 ? 10.656 8.358 -28.837 1.00 80.56 187 GLU A O 1
ATOM 1494 N N . VAL A 1 188 ? 11.529 6.607 -27.729 1.00 74.94 188 VAL A N 1
ATOM 1495 C CA . VAL A 1 188 ? 12.931 6.919 -28.064 1.00 74.94 188 VAL A CA 1
ATOM 1496 C C . VAL A 1 188 ? 13.176 6.860 -29.575 1.00 74.94 188 VAL A C 1
ATOM 1498 O O . VAL A 1 188 ? 13.875 7.723 -30.113 1.00 74.94 188 VAL A O 1
ATOM 1501 N N . ASN A 1 189 ? 12.579 5.893 -30.281 1.00 71.12 189 ASN A N 1
ATOM 1502 C CA . ASN A 1 189 ? 12.648 5.816 -31.746 1.00 71.12 189 ASN A CA 1
ATOM 1503 C C . ASN A 1 189 ? 11.976 7.029 -32.416 1.00 71.12 189 ASN A C 1
ATOM 1505 O O . ASN A 1 189 ? 12.505 7.583 -33.376 1.00 71.12 189 ASN A O 1
ATOM 1509 N N . ILE A 1 190 ? 10.835 7.491 -31.894 1.00 70.19 190 ILE A N 1
ATOM 1510 C CA . ILE A 1 190 ? 10.146 8.685 -32.409 1.00 70.19 190 ILE A CA 1
ATOM 1511 C C . ILE A 1 190 ? 10.966 9.959 -32.148 1.00 70.19 190 ILE A C 1
ATOM 1513 O O . ILE A 1 190 ? 10.990 10.861 -32.989 1.00 70.19 190 ILE A O 1
ATOM 1517 N N . GLU A 1 191 ? 11.626 10.063 -30.993 1.00 62.91 191 GLU A N 1
ATOM 1518 C CA . GLU A 1 191 ? 12.500 11.194 -30.659 1.00 62.91 191 GLU A CA 1
ATOM 1519 C C . GLU A 1 191 ? 13.751 11.234 -31.546 1.00 62.91 191 GLU A C 1
ATOM 1521 O O . GLU A 1 191 ? 14.106 12.306 -32.040 1.00 62.91 191 GLU A O 1
ATOM 1526 N N . THR A 1 192 ? 14.364 10.082 -31.831 1.00 60.91 192 THR A N 1
ATOM 1527 C CA . THR A 1 192 ? 15.505 9.994 -32.760 1.00 60.91 192 THR A CA 1
ATOM 1528 C C . THR A 1 192 ? 15.105 10.323 -34.199 1.00 60.91 192 THR A C 1
ATOM 1530 O O . THR A 1 192 ? 15.785 11.127 -34.834 1.00 60.91 192 THR A O 1
ATOM 1533 N N . ASP A 1 193 ? 13.957 9.841 -34.683 1.00 58.81 193 ASP A N 1
ATOM 1534 C CA . ASP A 1 193 ? 13.430 10.198 -36.011 1.00 58.81 193 ASP A CA 1
ATOM 1535 C C . ASP A 1 193 ? 13.115 11.701 -36.141 1.00 58.81 193 ASP A C 1
ATOM 1537 O O . ASP A 1 193 ? 13.312 12.305 -37.202 1.00 58.81 193 ASP A O 1
ATOM 1541 N N . LYS A 1 194 ? 12.621 12.340 -35.072 1.00 60.22 194 LYS A N 1
ATOM 1542 C CA . LYS A 1 194 ? 12.399 13.797 -35.046 1.00 60.22 194 LYS A CA 1
ATOM 1543 C C . LYS A 1 194 ? 13.718 14.565 -35.044 1.00 60.22 194 LYS A C 1
ATOM 1545 O O . LYS A 1 194 ? 13.839 15.539 -35.783 1.00 60.22 194 LYS A O 1
ATOM 1550 N N . GLN A 1 195 ? 14.704 14.110 -34.276 1.00 55.19 195 GLN A N 1
ATOM 1551 C CA . GLN A 1 195 ? 16.018 14.743 -34.193 1.00 55.19 195 GLN A CA 1
ATOM 1552 C C . GLN A 1 195 ? 16.813 14.600 -35.502 1.00 55.19 195 GLN A C 1
ATOM 1554 O O . GLN A 1 195 ? 17.468 15.552 -35.931 1.00 55.19 195 GLN A O 1
ATOM 1559 N N . GLU A 1 196 ? 16.698 13.466 -36.200 1.00 54.72 196 GLU A N 1
ATOM 1560 C CA . GLU A 1 196 ? 17.257 13.292 -37.545 1.00 54.72 196 GLU A CA 1
ATOM 1561 C C . GLU A 1 196 ? 16.571 14.217 -38.559 1.00 54.72 196 GLU A C 1
ATOM 1563 O O . GLU A 1 196 ? 17.261 14.913 -39.307 1.00 54.72 196 GLU A O 1
ATOM 1568 N N . ARG A 1 197 ? 15.234 14.332 -38.531 1.00 53.62 197 ARG A N 1
ATOM 1569 C CA . ARG A 1 197 ? 14.482 15.265 -39.396 1.00 53.62 197 ARG A CA 1
ATOM 1570 C C . ARG A 1 197 ? 14.786 16.738 -39.128 1.00 53.62 197 ARG A C 1
ATOM 1572 O O . ARG A 1 197 ? 14.780 17.520 -40.074 1.00 53.62 197 ARG A O 1
ATOM 1579 N N . GLU A 1 198 ? 15.073 17.125 -37.888 1.00 51.84 198 GLU A N 1
ATOM 1580 C CA . GLU A 1 198 ? 15.495 18.491 -37.551 1.00 51.84 198 GLU A CA 1
ATOM 1581 C C . GLU A 1 198 ? 16.961 18.764 -37.934 1.00 51.84 198 GLU A C 1
ATOM 1583 O O . GLU A 1 198 ? 17.279 19.877 -38.347 1.00 51.84 198 GLU A O 1
ATOM 1588 N N . SER A 1 199 ? 17.837 17.750 -37.917 1.00 46.84 199 SER A N 1
ATOM 1589 C CA . SER A 1 199 ? 19.224 17.863 -38.409 1.00 46.84 199 SER A CA 1
ATOM 1590 C C . SER A 1 199 ? 19.339 17.934 -39.942 1.00 46.84 199 SER A C 1
ATOM 1592 O O . SER A 1 199 ? 20.310 18.474 -40.471 1.00 46.84 199 SER A O 1
ATOM 1594 N N . ILE A 1 200 ? 18.330 17.440 -40.670 1.00 50.47 200 ILE A N 1
ATOM 1595 C CA . ILE A 1 200 ? 18.279 17.461 -42.142 1.00 50.47 200 ILE A CA 1
ATOM 1596 C C . ILE A 1 200 ? 18.002 18.876 -42.695 1.00 50.47 200 ILE A C 1
ATOM 1598 O O . ILE A 1 200 ? 18.306 19.146 -43.856 1.00 50.47 200 ILE A O 1
ATOM 1602 N N . TYR A 1 201 ? 17.526 19.824 -41.878 1.00 43.94 201 TYR A N 1
ATOM 1603 C CA . TYR A 1 201 ? 17.338 21.216 -42.318 1.00 43.94 201 TYR A CA 1
ATOM 1604 C C . TYR A 1 201 ? 18.637 22.040 -42.427 1.00 43.94 201 TYR A C 1
ATOM 1606 O O . TYR A 1 201 ? 18.563 23.187 -42.863 1.00 43.94 201 TYR A O 1
ATOM 1614 N N . ASP A 1 202 ? 19.809 21.472 -42.108 1.00 44.75 202 ASP A N 1
ATOM 1615 C CA . ASP A 1 202 ? 21.111 22.163 -42.214 1.00 44.75 202 ASP A CA 1
ATOM 1616 C C . ASP A 1 202 ? 22.083 21.517 -43.230 1.00 44.75 202 ASP A C 1
ATOM 1618 O O . ASP A 1 202 ? 23.258 21.875 -43.311 1.00 44.75 202 ASP A O 1
ATOM 1622 N N . ILE A 1 203 ? 21.602 20.573 -44.053 1.00 43.50 203 ILE A N 1
ATOM 1623 C CA . ILE A 1 203 ? 22.341 20.037 -45.211 1.00 43.50 203 ILE A CA 1
ATOM 1624 C C . ILE A 1 203 ? 21.415 20.017 -46.433 1.00 43.50 203 ILE A C 1
ATOM 1626 O O . ILE A 1 203 ? 21.016 18.974 -46.949 1.00 43.50 203 ILE A O 1
ATOM 1630 N N . SER A 1 204 ? 21.070 21.205 -46.927 1.00 43.75 204 SER A N 1
ATOM 1631 C CA . SER A 1 204 ? 20.600 21.362 -48.301 1.00 43.75 204 SER A CA 1
ATOM 1632 C C . SER A 1 204 ? 21.799 21.229 -49.246 1.00 43.75 204 SER A C 1
ATOM 1634 O O . SER A 1 204 ? 22.513 22.207 -49.447 1.00 43.75 204 SER A O 1
ATOM 1636 N N . ASP A 1 205 ? 22.068 20.007 -49.713 1.00 42.38 205 ASP A N 1
ATOM 1637 C CA . ASP A 1 205 ? 22.627 19.669 -51.042 1.00 42.38 205 ASP A CA 1
ATOM 1638 C C . ASP A 1 205 ? 23.211 18.244 -51.046 1.00 42.38 205 ASP A C 1
ATOM 1640 O O . ASP A 1 205 ? 24.414 18.042 -51.205 1.00 42.38 205 ASP A O 1
ATOM 1644 N N . ILE A 1 206 ? 22.361 17.223 -50.906 1.00 41.41 206 ILE A N 1
ATOM 1645 C CA . ILE A 1 206 ? 22.641 15.898 -51.477 1.00 41.41 206 ILE A CA 1
ATOM 1646 C C . ILE A 1 206 ? 21.348 15.392 -52.115 1.00 41.41 206 ILE A C 1
ATOM 1648 O O . ILE A 1 206 ? 20.323 15.249 -51.458 1.00 41.41 206 ILE A O 1
ATOM 1652 N N . GLU A 1 207 ? 21.421 15.178 -53.425 1.00 38.69 207 GLU A N 1
ATOM 1653 C CA . GLU A 1 207 ? 20.342 14.767 -54.318 1.00 38.69 207 GLU A CA 1
ATOM 1654 C C . GLU A 1 207 ? 19.466 13.642 -53.740 1.00 38.69 207 GLU A C 1
ATOM 1656 O O . GLU A 1 207 ? 19.928 12.525 -53.488 1.00 38.69 207 GLU A O 1
ATOM 1661 N N . GLU A 1 208 ? 18.166 13.922 -53.627 1.00 41.00 208 GLU A N 1
ATOM 1662 C CA . GLU A 1 208 ? 17.118 12.919 -53.482 1.00 41.00 208 GLU A CA 1
ATOM 1663 C C . GLU A 1 208 ? 17.177 11.932 -54.656 1.00 41.00 208 GLU A C 1
ATOM 1665 O O . GLU A 1 208 ? 16.704 12.197 -55.764 1.00 41.00 208 GLU A O 1
ATOM 1670 N N . LYS A 1 209 ? 17.699 10.733 -54.399 1.00 36.06 209 LYS A N 1
ATOM 1671 C CA . LYS A 1 209 ? 17.245 9.538 -55.107 1.00 36.06 209 LYS A CA 1
ATOM 1672 C C . LYS A 1 209 ? 16.231 8.822 -54.235 1.00 36.06 209 LYS A C 1
ATOM 1674 O O . LYS A 1 209 ? 16.582 8.115 -53.297 1.00 36.06 209 LYS A O 1
ATOM 1679 N N . SER A 1 210 ? 14.970 9.037 -54.604 1.00 41.66 210 SER A N 1
ATOM 1680 C CA . SER A 1 210 ? 13.815 8.209 -54.269 1.00 41.66 210 SER A CA 1
ATOM 1681 C C . SER A 1 210 ? 14.194 6.728 -54.140 1.00 41.66 210 SER A C 1
ATOM 1683 O O . SER A 1 210 ? 14.688 6.118 -55.088 1.00 41.66 210 SER A O 1
ATOM 1685 N N . PHE A 1 211 ? 13.919 6.165 -52.965 1.00 36.69 211 PHE A N 1
ATOM 1686 C CA . PHE A 1 211 ? 13.847 4.724 -52.718 1.00 36.69 211 PHE A CA 1
ATOM 1687 C C . PHE A 1 211 ? 12.425 4.340 -52.281 1.00 36.69 211 PHE A C 1
ATOM 1689 O O . PHE A 1 211 ? 12.218 3.543 -51.372 1.00 36.69 211 PHE A O 1
ATOM 1696 N N . ALA A 1 212 ? 11.420 4.912 -52.942 1.00 43.47 212 ALA A N 1
ATOM 1697 C CA . ALA A 1 212 ? 10.086 4.331 -52.971 1.00 43.47 212 ALA A CA 1
ATOM 1698 C C . ALA A 1 212 ? 10.061 3.313 -54.116 1.00 43.47 212 ALA A C 1
ATOM 1700 O O . ALA A 1 212 ? 9.767 3.687 -55.243 1.00 43.47 212 ALA A O 1
ATOM 1701 N N . ASP A 1 213 ? 10.544 2.098 -53.833 1.00 50.09 213 ASP A N 1
ATOM 1702 C CA . ASP A 1 213 ? 10.201 0.824 -54.493 1.00 50.09 213 ASP A CA 1
ATOM 1703 C C . ASP A 1 213 ? 11.288 -0.217 -54.171 1.00 50.09 213 ASP A C 1
ATOM 1705 O O . ASP A 1 213 ? 12.198 -0.486 -54.958 1.00 50.09 213 ASP A O 1
ATOM 1709 N N . LEU A 1 214 ? 11.211 -0.827 -52.985 1.00 42.53 214 LEU A N 1
ATOM 1710 C CA . LEU A 1 214 ? 11.931 -2.070 -52.699 1.00 42.53 214 LEU A CA 1
ATOM 1711 C C . LEU A 1 214 ? 10.942 -3.117 -52.167 1.00 42.53 214 LEU A C 1
ATOM 1713 O O . LEU A 1 214 ? 10.192 -2.821 -51.237 1.00 42.53 214 LEU A O 1
ATOM 1717 N N . PRO A 1 215 ? 10.920 -4.332 -52.744 1.00 46.84 215 PRO A N 1
ATOM 1718 C CA . PRO A 1 215 ? 9.920 -5.339 -52.422 1.00 46.84 215 PRO A CA 1
ATOM 1719 C C . PRO A 1 215 ? 10.041 -5.850 -50.979 1.00 46.84 215 PRO A C 1
ATOM 1721 O O . PRO A 1 215 ? 11.133 -6.094 -50.463 1.00 46.84 215 PRO A O 1
ATOM 1724 N N . GLU A 1 216 ? 8.872 -6.082 -50.382 1.00 47.84 216 GLU A N 1
ATOM 1725 C CA . GLU A 1 216 ? 8.564 -6.474 -48.994 1.00 47.84 216 GLU A CA 1
ATOM 1726 C C . GLU A 1 216 ? 9.367 -7.680 -48.448 1.00 47.84 216 GLU A C 1
ATOM 1728 O O . GLU A 1 216 ? 9.499 -7.860 -47.240 1.00 47.84 216 GLU A O 1
ATOM 1733 N N . ASN A 1 217 ? 9.991 -8.476 -49.323 1.00 49.62 217 ASN A N 1
ATOM 1734 C CA . ASN A 1 217 ? 10.839 -9.610 -48.940 1.00 49.62 217 ASN A CA 1
ATOM 1735 C C . ASN A 1 217 ? 12.239 -9.214 -48.424 1.00 49.62 217 ASN A C 1
ATOM 1737 O O . ASN A 1 217 ? 12.852 -9.996 -47.708 1.00 49.62 217 ASN A O 1
ATOM 1741 N N . ILE A 1 218 ? 12.751 -8.015 -48.732 1.00 49.28 218 ILE A N 1
ATOM 1742 C CA . ILE A 1 218 ? 14.114 -7.600 -48.327 1.00 49.28 218 ILE A CA 1
ATOM 1743 C C . ILE A 1 218 ? 14.145 -7.032 -46.893 1.00 49.28 218 ILE A C 1
ATOM 1745 O O . ILE A 1 218 ? 15.182 -7.079 -46.229 1.00 49.28 218 ILE A O 1
ATOM 1749 N N . MET A 1 219 ? 13.012 -6.529 -46.385 1.00 43.75 219 MET A N 1
ATOM 1750 C CA . MET A 1 219 ? 12.896 -6.042 -45.001 1.00 43.75 219 MET A CA 1
ATOM 1751 C C . MET A 1 219 ? 12.977 -7.194 -43.991 1.00 43.75 219 MET A C 1
ATOM 1753 O O . MET A 1 219 ? 13.717 -7.108 -43.012 1.00 43.75 219 MET A O 1
ATOM 1757 N N . ARG A 1 220 ? 12.314 -8.318 -44.293 1.00 51.75 220 ARG A N 1
ATOM 1758 C CA . ARG A 1 220 ? 12.254 -9.494 -43.415 1.00 51.75 220 ARG A CA 1
ATOM 1759 C C . ARG A 1 220 ? 13.622 -10.180 -43.255 1.00 51.75 220 ARG A C 1
ATOM 1761 O O . ARG A 1 220 ? 13.987 -10.578 -42.151 1.00 51.75 220 ARG A O 1
ATOM 1768 N N . ASP A 1 221 ? 14.428 -10.225 -44.319 1.00 49.28 221 ASP A N 1
ATOM 1769 C CA . ASP A 1 221 ? 15.800 -10.763 -44.276 1.00 49.28 221 ASP A CA 1
ATOM 1770 C C . ASP A 1 221 ? 16.774 -9.849 -43.512 1.00 49.28 221 ASP A C 1
ATOM 1772 O O . ASP A 1 221 ? 17.701 -10.324 -42.845 1.00 49.28 221 ASP A O 1
ATOM 1776 N N . LYS A 1 222 ? 16.564 -8.526 -43.554 1.00 54.97 222 LYS A N 1
ATOM 1777 C CA . LYS A 1 222 ? 17.364 -7.570 -42.774 1.00 54.97 222 LYS A CA 1
ATOM 1778 C C . LYS A 1 222 ? 17.020 -7.622 -41.286 1.00 54.97 222 LYS A C 1
ATOM 1780 O O . LYS A 1 222 ? 17.943 -7.650 -40.475 1.00 54.97 222 LYS A O 1
ATOM 1785 N N . GLU A 1 223 ? 15.744 -7.717 -40.920 1.00 57.91 223 GLU A N 1
ATOM 1786 C CA . GLU A 1 223 ? 15.320 -7.926 -39.526 1.00 57.91 223 GLU A CA 1
ATOM 1787 C C . GLU A 1 223 ? 15.822 -9.261 -38.966 1.00 57.91 223 GLU A C 1
ATOM 1789 O O . GLU A 1 223 ? 16.335 -9.316 -37.843 1.00 57.91 223 GLU A O 1
ATOM 1794 N N . MET A 1 224 ? 15.778 -10.330 -39.768 1.00 58.81 224 MET A N 1
ATOM 1795 C CA . MET A 1 224 ? 16.339 -11.629 -39.394 1.00 58.81 224 MET A CA 1
ATOM 1796 C C . MET A 1 224 ? 17.866 -11.559 -39.223 1.00 58.81 224 MET A C 1
ATOM 1798 O O . MET A 1 224 ? 18.422 -12.118 -38.279 1.00 58.81 224 MET A O 1
ATOM 1802 N N . SER A 1 225 ? 18.570 -10.798 -40.067 1.00 59.66 225 SER A N 1
ATOM 1803 C CA . SER A 1 225 ? 20.014 -10.590 -39.909 1.00 59.66 225 SER A CA 1
ATOM 1804 C C . SER A 1 225 ? 20.371 -9.740 -38.683 1.00 59.66 225 SER A C 1
ATOM 1806 O O . SER A 1 225 ? 21.412 -9.986 -38.064 1.00 59.66 225 SER A O 1
ATOM 1808 N N . ILE A 1 226 ? 19.555 -8.744 -38.331 1.00 66.50 226 ILE A N 1
ATOM 1809 C CA . ILE A 1 226 ? 19.779 -7.878 -37.164 1.00 66.50 226 ILE A CA 1
ATOM 1810 C C . ILE A 1 226 ? 19.507 -8.653 -35.871 1.00 66.50 226 ILE A C 1
ATOM 1812 O O . ILE A 1 226 ? 20.335 -8.625 -34.958 1.00 66.50 226 ILE A O 1
ATOM 1816 N N . SER A 1 227 ? 18.410 -9.411 -35.812 1.00 67.12 227 SER A N 1
ATOM 1817 C CA . SER A 1 227 ? 18.088 -10.288 -34.677 1.00 67.12 227 SER A CA 1
ATOM 1818 C C . SER A 1 227 ? 19.130 -11.397 -34.495 1.00 67.12 227 SER A C 1
ATOM 1820 O O . SER A 1 227 ? 19.589 -11.622 -33.376 1.00 67.12 227 SER A O 1
ATOM 1822 N N . GLN A 1 228 ? 19.628 -12.003 -35.579 1.00 68.06 228 GLN A N 1
ATOM 1823 C CA . GLN A 1 228 ? 20.702 -13.000 -35.506 1.00 68.06 228 GLN A CA 1
ATOM 1824 C C . GLN A 1 228 ? 22.032 -12.407 -35.007 1.00 68.06 228 GLN A C 1
ATOM 1826 O O . GLN A 1 228 ? 22.769 -13.070 -34.274 1.00 68.06 228 GLN A O 1
ATOM 1831 N N . LYS A 1 229 ? 22.358 -11.160 -35.376 1.00 70.00 229 LYS A N 1
ATOM 1832 C CA . LYS A 1 229 ? 23.539 -10.454 -34.847 1.00 70.00 229 LYS A CA 1
ATOM 1833 C C . LYS A 1 229 ? 23.377 -10.110 -33.365 1.00 70.00 229 LYS A C 1
ATOM 1835 O O . LYS A 1 229 ? 24.319 -10.323 -32.608 1.00 70.00 229 LYS A O 1
ATOM 1840 N N . ARG A 1 230 ? 22.195 -9.650 -32.939 1.00 71.94 230 ARG A N 1
ATOM 1841 C CA . ARG A 1 230 ? 21.891 -9.391 -31.519 1.00 71.94 230 ARG A CA 1
ATOM 1842 C C . ARG A 1 230 ? 21.997 -10.664 -30.681 1.00 71.94 230 ARG A C 1
ATOM 1844 O O . ARG A 1 230 ? 22.696 -10.656 -29.677 1.00 71.94 230 ARG A O 1
ATOM 1851 N N . LEU A 1 231 ? 21.415 -11.772 -31.143 1.00 77.19 231 LEU A N 1
ATOM 1852 C CA . LEU A 1 231 ? 21.497 -13.065 -30.458 1.00 77.19 231 LEU A CA 1
ATOM 1853 C C . LEU A 1 231 ? 22.942 -13.573 -30.348 1.00 77.19 231 LEU A C 1
ATOM 1855 O O . LEU A 1 231 ? 23.344 -14.057 -29.297 1.00 77.19 231 LEU A O 1
ATOM 1859 N N . LYS A 1 232 ? 23.749 -13.429 -31.408 1.00 79.06 232 LYS A N 1
ATOM 1860 C CA . LYS A 1 232 ? 25.178 -13.786 -31.371 1.00 79.06 232 LYS A CA 1
ATOM 1861 C C . LYS A 1 232 ? 25.964 -12.940 -30.375 1.00 79.06 232 LYS A C 1
ATOM 1863 O O . LYS A 1 232 ? 26.833 -13.481 -29.700 1.00 79.06 232 LYS A O 1
ATOM 1868 N N . ASN A 1 233 ? 25.660 -11.648 -30.282 1.00 77.19 233 ASN A N 1
ATOM 1869 C CA . ASN A 1 233 ? 26.314 -10.761 -29.326 1.00 77.19 233 ASN A CA 1
ATOM 1870 C C . ASN A 1 233 ? 25.927 -11.112 -27.884 1.00 77.19 233 ASN A C 1
ATOM 1872 O O . ASN A 1 233 ? 26.818 -11.183 -27.046 1.00 77.19 233 ASN A O 1
ATOM 1876 N N . LEU A 1 234 ? 24.650 -11.415 -27.624 1.00 80.81 234 LEU A N 1
ATOM 1877 C CA . LEU A 1 234 ? 24.172 -11.859 -26.309 1.00 80.81 234 LEU A CA 1
ATOM 1878 C C . LEU A 1 234 ? 24.789 -13.201 -25.893 1.00 80.81 234 LEU A C 1
ATOM 1880 O O . LEU A 1 234 ? 25.305 -13.329 -24.790 1.00 80.81 234 LEU A O 1
ATOM 1884 N N . LEU A 1 235 ? 24.835 -14.177 -26.804 1.00 83.06 235 LEU A N 1
ATOM 1885 C CA . LEU A 1 235 ? 25.508 -15.456 -26.551 1.00 83.06 235 LEU A CA 1
ATOM 1886 C C . LEU A 1 235 ? 27.005 -15.282 -26.281 1.00 83.06 235 LEU A C 1
ATOM 1888 O O . LEU A 1 235 ? 27.587 -16.030 -25.498 1.00 83.06 235 LEU A O 1
ATOM 1892 N N . PHE A 1 236 ? 27.652 -14.326 -26.951 1.00 82.81 236 PHE A N 1
ATOM 1893 C CA . PHE A 1 236 ? 29.065 -14.049 -26.725 1.00 82.81 236 PHE A CA 1
ATOM 1894 C C . PHE A 1 236 ? 29.295 -13.378 -25.368 1.00 82.81 236 PHE A C 1
ATOM 1896 O O . PHE A 1 236 ? 30.202 -13.798 -24.650 1.00 82.81 236 PHE A O 1
ATOM 1903 N N . SER A 1 237 ? 28.463 -12.401 -24.987 1.00 81.88 237 SER A N 1
ATOM 1904 C CA . SER A 1 237 ? 28.559 -11.746 -23.679 1.00 81.88 237 SER A CA 1
ATOM 1905 C C . SER A 1 237 ? 28.265 -12.713 -22.536 1.00 81.88 237 SER A C 1
ATOM 1907 O O . SER A 1 237 ? 29.035 -12.769 -21.585 1.00 81.88 237 SER A O 1
ATOM 1909 N N . GLU A 1 238 ? 27.230 -13.547 -22.661 1.00 83.81 238 GLU A N 1
ATOM 1910 C CA . GLU A 1 238 ? 26.885 -14.559 -21.656 1.00 83.81 238 GLU A CA 1
ATOM 1911 C C . GLU A 1 238 ? 28.003 -15.602 -21.502 1.00 83.81 238 GLU A C 1
ATOM 1913 O O . GLU A 1 238 ? 28.381 -15.975 -20.392 1.00 83.81 238 GLU A O 1
ATOM 1918 N N . LYS A 1 239 ? 28.617 -16.031 -22.613 1.00 85.88 239 LYS A N 1
ATOM 1919 C CA . LYS A 1 239 ? 29.767 -16.944 -22.579 1.00 85.88 239 LYS A CA 1
ATOM 1920 C C . LYS A 1 239 ? 30.993 -16.310 -21.922 1.00 85.88 239 LYS A C 1
ATOM 1922 O O . LYS A 1 239 ? 31.760 -17.011 -21.258 1.00 85.88 239 LYS A O 1
ATOM 1927 N N . GLU A 1 240 ? 31.198 -15.010 -22.108 1.00 84.81 240 GLU A N 1
ATOM 1928 C CA . GLU A 1 240 ? 32.284 -14.286 -21.454 1.00 84.81 240 GLU A CA 1
ATOM 1929 C C . GLU A 1 240 ? 32.034 -14.131 -19.947 1.00 84.81 240 GLU A C 1
ATOM 1931 O O . GLU A 1 240 ? 32.955 -14.344 -19.156 1.00 84.81 240 GLU A O 1
ATOM 1936 N N . GLU A 1 241 ? 30.798 -13.855 -19.529 1.00 82.69 241 GLU A N 1
ATOM 1937 C CA . GLU A 1 241 ? 30.426 -13.820 -18.111 1.00 82.69 241 GLU A CA 1
ATOM 1938 C C . GLU A 1 241 ? 30.526 -15.194 -17.445 1.00 82.69 241 GLU A C 1
ATOM 1940 O O . GLU A 1 241 ? 31.122 -15.313 -16.373 1.00 82.69 241 GLU A O 1
ATOM 1945 N N . SER A 1 242 ? 30.060 -16.250 -18.114 1.00 85.00 242 SER A N 1
ATOM 1946 C CA . SER A 1 242 ? 30.225 -17.633 -17.658 1.00 85.00 242 SER A CA 1
ATOM 1947 C C . SER A 1 242 ? 31.705 -17.990 -17.484 1.00 85.00 242 SER A C 1
ATOM 1949 O O . SER A 1 242 ? 32.094 -18.531 -16.449 1.00 85.00 242 SER A O 1
ATOM 1951 N N . HIS A 1 243 ? 32.567 -17.600 -18.431 1.00 88.19 243 HIS A N 1
ATOM 1952 C CA . HIS A 1 243 ? 34.010 -17.811 -18.308 1.00 88.19 243 HIS A CA 1
ATOM 1953 C C . HIS A 1 243 ? 34.619 -17.021 -17.138 1.00 88.19 243 HIS A C 1
ATOM 1955 O O . HIS A 1 243 ? 35.497 -17.527 -16.435 1.00 88.19 243 HIS A O 1
ATOM 1961 N N . ARG A 1 244 ? 34.175 -15.779 -16.903 1.00 84.44 244 ARG A N 1
ATOM 1962 C CA . ARG A 1 244 ? 34.622 -14.977 -15.750 1.00 84.44 244 ARG A CA 1
ATOM 1963 C C . ARG A 1 244 ? 34.207 -15.613 -14.428 1.00 84.44 244 ARG A C 1
ATOM 1965 O O . ARG A 1 244 ? 35.010 -15.632 -13.497 1.00 84.44 244 ARG A O 1
ATOM 1972 N N . PHE A 1 245 ? 32.995 -16.152 -14.358 1.00 86.69 245 PHE A N 1
ATOM 1973 C CA . PHE A 1 245 ? 32.496 -16.848 -13.179 1.00 86.69 245 PHE A CA 1
ATOM 1974 C C . PHE A 1 245 ? 33.269 -18.145 -12.909 1.00 86.69 245 PHE A C 1
ATOM 1976 O O . PHE A 1 245 ? 33.690 -18.386 -11.778 1.00 86.69 245 PHE A O 1
ATOM 1983 N N . ASP A 1 246 ? 33.561 -18.930 -13.946 1.00 84.31 246 ASP A N 1
ATOM 1984 C CA . ASP A 1 246 ? 34.381 -20.139 -13.826 1.00 84.31 246 ASP A CA 1
ATOM 1985 C C . ASP A 1 246 ? 35.812 -19.831 -13.363 1.00 84.31 246 ASP A C 1
ATOM 198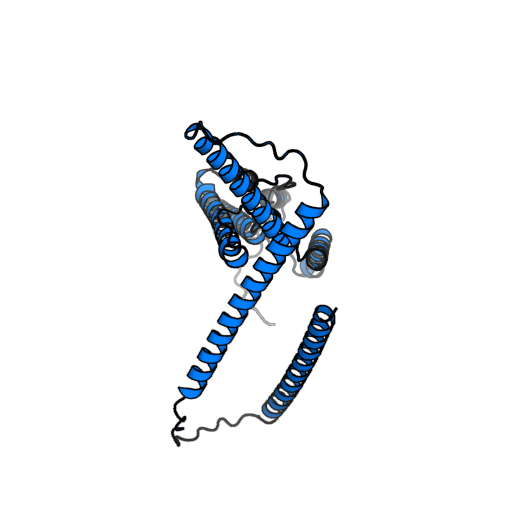7 O O . ASP A 1 246 ? 36.371 -20.546 -12.530 1.00 84.31 246 ASP A O 1
ATOM 1991 N N . GLU A 1 247 ? 36.421 -18.755 -13.862 1.00 84.81 247 GLU A N 1
ATOM 1992 C CA . GLU A 1 247 ? 37.736 -18.299 -13.398 1.00 84.81 247 GLU A CA 1
ATOM 1993 C C . GLU A 1 247 ? 37.699 -17.802 -11.947 1.00 84.81 247 GLU A C 1
ATOM 1995 O O . GLU A 1 247 ? 38.619 -18.074 -11.170 1.00 84.81 247 GLU A O 1
ATOM 2000 N N . TYR A 1 248 ? 36.621 -17.122 -11.553 1.00 84.25 248 TYR A N 1
ATOM 2001 C CA . TYR A 1 248 ? 36.397 -16.723 -10.167 1.00 84.25 248 TYR A CA 1
ATOM 2002 C C . TYR A 1 248 ? 36.272 -17.945 -9.243 1.00 84.25 248 TYR A C 1
ATOM 2004 O O . TYR A 1 248 ? 36.951 -18.009 -8.218 1.00 84.25 248 TYR A O 1
ATOM 2012 N N . LEU A 1 249 ? 35.495 -18.958 -9.638 1.00 83.06 249 LEU A N 1
ATOM 2013 C CA . LEU A 1 249 ? 35.366 -20.219 -8.904 1.00 83.06 249 LEU A CA 1
ATOM 2014 C C . LEU A 1 249 ? 36.694 -20.975 -8.805 1.00 83.06 249 LEU A C 1
ATOM 2016 O O . LEU A 1 249 ? 37.047 -21.462 -7.730 1.00 83.06 249 LEU A O 1
ATOM 2020 N N . LYS A 1 250 ? 37.467 -21.049 -9.895 1.00 83.19 250 LYS A N 1
ATOM 2021 C CA . LYS A 1 250 ? 38.795 -21.681 -9.879 1.00 83.19 250 LYS A CA 1
ATOM 2022 C C . LYS A 1 250 ? 39.749 -20.975 -8.924 1.00 83.19 250 LYS A C 1
ATOM 2024 O O . LYS A 1 250 ? 40.476 -21.662 -8.212 1.00 83.19 250 LYS A O 1
ATOM 2029 N N . ARG A 1 251 ? 39.736 -19.638 -8.869 1.00 80.31 251 ARG A N 1
ATOM 2030 C CA . ARG A 1 251 ? 40.530 -18.883 -7.885 1.00 80.31 251 ARG A CA 1
ATOM 2031 C C . ARG A 1 251 ? 40.060 -19.135 -6.461 1.00 80.31 251 ARG A C 1
ATOM 2033 O O . ARG A 1 251 ? 40.887 -19.448 -5.616 1.00 80.31 251 ARG A O 1
ATOM 2040 N N . ALA A 1 252 ? 38.754 -19.094 -6.209 1.00 77.62 252 ALA A N 1
ATOM 2041 C CA . ALA A 1 252 ? 38.199 -19.349 -4.880 1.00 77.62 252 ALA A CA 1
ATOM 2042 C C . ALA A 1 252 ? 38.549 -20.755 -4.350 1.00 77.62 252 ALA A C 1
ATOM 2044 O O . ALA A 1 252 ? 38.780 -20.931 -3.156 1.00 77.62 252 ALA A O 1
ATOM 2045 N N . LEU A 1 253 ? 38.640 -21.748 -5.240 1.00 73.75 253 LEU A N 1
ATOM 2046 C CA . LEU A 1 253 ? 39.055 -23.114 -4.904 1.00 73.75 253 LEU A CA 1
ATOM 2047 C C . LEU A 1 253 ? 40.579 -23.285 -4.774 1.00 73.75 253 LEU A C 1
ATOM 2049 O O . LEU A 1 253 ? 41.025 -24.210 -4.101 1.00 73.75 253 LEU A O 1
ATOM 2053 N N . GLN A 1 254 ? 41.383 -22.428 -5.408 1.00 74.50 254 GLN A N 1
ATOM 2054 C CA . GLN A 1 254 ? 42.849 -22.442 -5.292 1.00 74.50 254 GLN A CA 1
ATOM 2055 C C . GLN A 1 254 ? 43.353 -21.644 -4.080 1.00 74.50 254 GLN A C 1
ATOM 2057 O O . GLN A 1 254 ? 44.368 -22.018 -3.495 1.00 74.50 254 GLN A O 1
ATOM 2062 N N . ASP A 1 255 ? 42.620 -20.607 -3.665 1.00 61.28 255 ASP A N 1
ATOM 2063 C CA . ASP A 1 255 ? 42.941 -19.751 -2.516 1.00 61.28 255 ASP A CA 1
ATOM 2064 C C . ASP A 1 255 ? 42.430 -20.302 -1.174 1.00 61.28 255 ASP A C 1
ATOM 2066 O O . ASP A 1 255 ? 42.565 -19.641 -0.144 1.00 61.28 255 ASP A O 1
ATOM 2070 N N . SER A 1 256 ? 41.882 -21.523 -1.130 1.00 51.31 256 SER A N 1
ATOM 2071 C CA . SER A 1 256 ? 41.593 -22.176 0.148 1.00 51.31 256 SER A CA 1
ATOM 2072 C C . SER A 1 256 ? 42.911 -22.591 0.827 1.00 51.31 256 SER A C 1
ATOM 2074 O O . SER A 1 256 ? 43.588 -23.498 0.327 1.00 51.31 256 SER A O 1
ATOM 2076 N N . PRO A 1 257 ? 43.310 -21.989 1.966 1.00 56.28 257 PRO A N 1
ATOM 2077 C CA . PRO A 1 257 ? 44.453 -22.488 2.717 1.00 56.28 257 PRO A CA 1
ATOM 2078 C C . PRO A 1 257 ? 44.124 -23.892 3.249 1.00 56.28 257 PRO A C 1
ATOM 2080 O O . PRO A 1 257 ? 42.966 -24.162 3.582 1.00 56.28 257 PRO A O 1
ATOM 2083 N N . PRO A 1 258 ? 45.109 -24.802 3.381 1.00 48.50 258 PRO A N 1
ATOM 2084 C CA . PRO A 1 258 ? 44.866 -26.085 4.020 1.00 48.50 258 PRO A CA 1
ATOM 2085 C C . PRO A 1 258 ? 44.376 -25.818 5.444 1.00 48.50 258 PRO A C 1
ATOM 2087 O O . PRO A 1 258 ? 45.112 -25.266 6.266 1.00 48.50 258 PRO A O 1
ATOM 2090 N N . LEU A 1 259 ? 43.124 -26.188 5.723 1.00 43.75 259 LEU A N 1
ATOM 2091 C CA . LEU A 1 259 ? 42.530 -26.108 7.051 1.00 43.75 259 LEU A CA 1
ATOM 2092 C C . LEU A 1 259 ? 43.371 -26.956 8.012 1.00 43.75 259 LEU A C 1
ATOM 2094 O O . LEU A 1 259 ? 43.211 -28.172 8.119 1.00 43.75 259 LEU A O 1
ATOM 2098 N N . ARG A 1 260 ? 44.293 -26.304 8.727 1.00 42.06 260 ARG A N 1
ATOM 2099 C CA . ARG A 1 260 ? 44.862 -26.841 9.959 1.00 42.06 260 ARG A CA 1
ATOM 2100 C C . ARG A 1 260 ? 43.754 -26.811 11.001 1.00 42.06 260 ARG A C 1
ATOM 2102 O O . ARG A 1 260 ? 43.487 -25.774 11.598 1.00 42.06 260 ARG A O 1
ATOM 2109 N N . LEU A 1 261 ? 43.112 -27.957 11.195 1.00 47.12 261 LEU A N 1
ATOM 2110 C CA . LEU A 1 261 ? 42.279 -28.219 12.363 1.00 47.12 261 LEU A CA 1
ATOM 2111 C C . LEU A 1 261 ? 43.121 -27.989 13.632 1.00 47.12 261 LEU A C 1
ATOM 2113 O O . LEU A 1 261 ? 44.181 -28.610 13.765 1.00 47.12 261 LEU A O 1
ATOM 2117 N N . PRO A 1 262 ? 42.688 -27.130 14.571 1.00 37.38 262 PRO A N 1
ATOM 2118 C CA . PRO A 1 262 ? 43.261 -27.118 15.901 1.00 37.38 262 PRO A CA 1
ATOM 2119 C C . PRO A 1 262 ? 42.799 -28.376 16.638 1.00 37.38 262 PRO A C 1
ATOM 2121 O O . PRO A 1 262 ? 41.612 -28.586 16.888 1.00 37.38 262 PRO A O 1
ATOM 2124 N N . SER A 1 263 ? 43.766 -29.220 16.975 1.00 40.66 263 SER A N 1
ATOM 2125 C CA . SER A 1 263 ? 43.607 -30.325 17.907 1.00 40.66 263 SER A CA 1
ATOM 2126 C C . SER A 1 263 ? 43.212 -29.823 19.302 1.00 40.66 263 SER A C 1
ATOM 2128 O O . SER A 1 263 ? 43.857 -28.936 19.851 1.00 40.66 263 SER A O 1
ATOM 2130 N N . SER A 1 264 ? 42.201 -30.484 19.870 1.00 44.41 264 SER A N 1
ATOM 2131 C CA . SER A 1 264 ? 41.893 -30.664 21.298 1.00 44.41 264 SER A CA 1
ATOM 2132 C C . SER A 1 264 ? 41.745 -29.437 22.209 1.00 44.41 264 SER A C 1
ATOM 2134 O O . SER A 1 264 ? 42.736 -28.883 22.670 1.00 44.41 264 SER A O 1
ATOM 2136 N N . VAL A 1 265 ? 40.508 -29.191 22.646 1.00 39.12 265 VAL A N 1
ATOM 2137 C CA . VAL A 1 265 ? 40.068 -29.185 24.060 1.00 39.12 265 VAL A CA 1
ATOM 2138 C C . VAL A 1 265 ? 38.606 -29.653 23.984 1.00 39.12 265 VAL A C 1
ATOM 2140 O O . VAL A 1 265 ? 37.821 -29.057 23.264 1.00 39.12 265 VAL A O 1
ATOM 2143 N N . GLY A 1 266 ? 38.217 -30.835 24.449 1.00 35.09 266 GLY A N 1
ATOM 2144 C CA . GLY A 1 266 ? 38.159 -31.218 25.855 1.00 35.09 266 GLY A CA 1
ATOM 2145 C C . GLY A 1 266 ? 36.678 -31.306 26.240 1.00 35.09 266 GLY A C 1
ATOM 2146 O O . GLY A 1 266 ? 35.967 -30.313 26.192 1.00 35.09 266 GLY A O 1
ATOM 2147 N N . HIS A 1 267 ? 36.230 -32.528 26.521 1.00 43.75 267 HIS A N 1
ATOM 2148 C CA . HIS A 1 267 ? 34.882 -32.920 26.927 1.00 43.75 267 HIS A CA 1
ATOM 2149 C C . HIS A 1 267 ? 34.167 -31.959 27.886 1.00 43.75 267 HIS A C 1
ATOM 2151 O O . HIS A 1 267 ? 34.671 -31.734 28.978 1.00 43.75 267 HIS A O 1
ATOM 2157 N N . GLU A 1 268 ? 32.902 -31.656 27.586 1.00 38.00 268 GLU A N 1
ATOM 2158 C CA . GLU A 1 268 ? 31.819 -31.822 28.561 1.00 38.00 268 GLU A CA 1
ATOM 2159 C C . GLU A 1 268 ? 30.632 -32.509 27.879 1.00 38.00 268 GLU A C 1
ATOM 2161 O O . GLU A 1 268 ? 30.026 -32.000 26.940 1.00 38.00 268 GLU A O 1
ATOM 2166 N N . GLY A 1 269 ? 30.355 -33.740 28.312 1.00 43.09 269 GLY A N 1
ATOM 2167 C CA . GLY A 1 269 ? 29.194 -34.498 27.878 1.00 43.09 269 GLY A CA 1
ATOM 2168 C C . GLY A 1 269 ? 27.958 -34.046 28.641 1.00 43.09 269 GLY A C 1
ATOM 2169 O O . GLY A 1 269 ? 27.876 -34.263 29.848 1.00 43.09 269 GLY A O 1
ATOM 2170 N N . SER A 1 270 ? 26.970 -33.506 27.928 1.00 36.81 270 SER A N 1
ATOM 2171 C CA . SER A 1 270 ? 25.590 -33.510 28.405 1.00 36.81 270 SER A CA 1
ATOM 2172 C C . SER A 1 270 ? 24.884 -34.725 27.820 1.00 36.81 270 SER A C 1
ATOM 2174 O O . SER A 1 270 ? 24.697 -34.881 26.616 1.00 36.81 270 SER A O 1
ATOM 2176 N N . ARG A 1 271 ? 24.595 -35.656 28.719 1.00 51.66 271 ARG A N 1
ATOM 2177 C CA . ARG A 1 271 ? 24.061 -36.984 28.468 1.00 51.66 271 ARG A CA 1
ATOM 2178 C C . ARG A 1 271 ? 22.536 -36.887 28.407 1.00 51.66 271 ARG A C 1
ATOM 2180 O O . ARG A 1 271 ? 21.894 -37.138 29.417 1.00 51.66 271 ARG A O 1
ATOM 2187 N N . TYR A 1 272 ? 21.965 -36.560 27.249 1.00 43.50 272 TYR A N 1
ATOM 2188 C CA . TYR A 1 272 ? 20.541 -36.779 26.968 1.00 43.50 272 TYR A CA 1
ATOM 2189 C C . TYR A 1 272 ? 20.344 -37.275 25.525 1.00 43.50 272 TYR A C 1
ATOM 2191 O O . TYR A 1 272 ? 20.680 -36.594 24.570 1.00 43.50 272 TYR A O 1
ATOM 2199 N N . GLN A 1 273 ? 19.864 -38.520 25.421 1.00 53.81 273 GLN A N 1
ATOM 2200 C CA . GLN A 1 273 ? 19.089 -39.128 24.324 1.00 53.81 273 GLN A CA 1
ATOM 2201 C C . GLN A 1 273 ? 19.393 -38.658 22.880 1.00 53.81 273 GLN A C 1
ATOM 2203 O O . GLN A 1 273 ? 18.632 -37.899 22.301 1.00 53.81 273 GLN A O 1
ATOM 2208 N N . SER A 1 274 ? 20.452 -39.194 22.262 1.00 56.44 274 SER A N 1
ATOM 2209 C CA . SER A 1 274 ? 20.847 -38.908 20.867 1.00 56.44 274 SER A CA 1
ATOM 2210 C C . SER A 1 274 ? 21.024 -40.206 20.065 1.00 56.44 274 SER A C 1
ATOM 2212 O O . SER A 1 274 ? 22.132 -40.581 19.690 1.00 56.44 274 SER A O 1
ATOM 2214 N N . LEU A 1 275 ? 19.940 -40.950 19.851 1.00 55.62 275 LEU A N 1
ATOM 2215 C CA . LEU A 1 275 ? 19.925 -42.029 18.848 1.00 55.62 275 LEU A CA 1
ATOM 2216 C C . LEU A 1 275 ? 18.911 -41.759 17.726 1.00 55.62 275 LEU A C 1
ATOM 2218 O O . LEU A 1 275 ? 19.151 -42.191 16.602 1.00 55.62 275 LEU A O 1
ATOM 2222 N N . ASP A 1 276 ? 17.849 -40.988 17.991 1.00 57.75 276 ASP A N 1
ATOM 2223 C CA . ASP A 1 276 ? 16.863 -40.607 16.969 1.00 57.75 276 ASP A CA 1
ATOM 2224 C C . ASP A 1 276 ? 17.325 -39.435 16.086 1.00 57.75 276 ASP A C 1
ATOM 2226 O O . ASP A 1 276 ? 17.088 -39.455 14.880 1.00 57.75 276 ASP A O 1
ATOM 2230 N N . GLU A 1 277 ? 18.042 -38.444 16.628 1.00 58.53 277 GLU A N 1
ATOM 2231 C CA . GLU A 1 277 ? 18.493 -37.286 15.834 1.00 58.53 277 GLU A CA 1
ATOM 2232 C C . GLU A 1 277 ? 19.522 -37.673 14.760 1.00 58.53 277 GLU A C 1
ATOM 2234 O O . GLU A 1 277 ? 19.418 -37.237 13.614 1.00 58.53 277 GLU A O 1
ATOM 2239 N N . ASP A 1 278 ? 20.452 -38.576 15.080 1.00 62.72 278 ASP A N 1
ATOM 2240 C CA . ASP A 1 278 ? 21.444 -39.081 14.122 1.00 62.72 278 ASP A CA 1
ATOM 2241 C C . ASP A 1 278 ? 20.814 -39.923 13.000 1.00 62.72 278 ASP A C 1
ATOM 2243 O O . ASP A 1 278 ? 21.341 -39.972 11.882 1.00 62.72 278 ASP A O 1
ATOM 2247 N N . PHE A 1 279 ? 19.688 -40.590 13.271 1.00 67.06 279 PHE A N 1
ATOM 2248 C CA . PHE A 1 279 ? 18.948 -41.336 12.256 1.00 67.06 279 PHE A CA 1
ATOM 2249 C C . PHE A 1 279 ? 18.186 -40.385 11.328 1.00 67.06 279 PHE A C 1
ATOM 2251 O O . PHE A 1 279 ? 18.302 -40.504 10.108 1.00 67.06 279 PHE A O 1
ATOM 2258 N N . LEU A 1 280 ? 17.490 -39.390 11.889 1.00 70.62 280 LEU A N 1
ATOM 2259 C CA . LEU A 1 280 ? 16.751 -38.382 11.122 1.00 70.62 280 LEU A CA 1
ATOM 2260 C C . LEU A 1 280 ? 17.674 -37.518 10.255 1.00 70.62 280 LEU A C 1
ATOM 2262 O O . LEU A 1 280 ? 17.341 -37.231 9.105 1.00 70.62 280 LEU A O 1
ATOM 2266 N N . LEU A 1 281 ? 18.858 -37.161 10.756 1.00 75.00 281 LEU A N 1
ATOM 2267 C CA . LEU A 1 281 ? 19.858 -36.418 9.987 1.00 75.00 281 LEU A CA 1
ATOM 2268 C C . LEU A 1 281 ? 20.410 -37.245 8.821 1.00 75.00 281 LEU A C 1
ATOM 2270 O O . LEU A 1 281 ? 20.527 -36.736 7.706 1.00 75.00 281 LEU A O 1
ATOM 2274 N N . ARG A 1 282 ? 20.701 -38.536 9.030 1.00 77.25 282 ARG A N 1
ATOM 2275 C CA . ARG A 1 282 ? 21.156 -39.424 7.944 1.00 77.25 282 ARG A CA 1
ATOM 2276 C C . ARG A 1 282 ? 20.085 -39.637 6.882 1.00 77.25 282 ARG A C 1
ATOM 2278 O O . ARG A 1 282 ? 20.420 -39.702 5.700 1.00 77.25 282 ARG A O 1
ATOM 2285 N N . ASP A 1 283 ? 18.826 -39.746 7.287 1.00 80.81 283 ASP A N 1
ATOM 2286 C CA . ASP A 1 283 ? 17.713 -39.928 6.355 1.00 80.81 283 ASP A CA 1
ATOM 2287 C C . ASP A 1 283 ? 17.397 -38.632 5.589 1.00 80.81 283 ASP A C 1
ATOM 2289 O O . ASP A 1 283 ? 17.140 -38.664 4.385 1.00 80.81 283 ASP A O 1
ATOM 2293 N N . GLY A 1 284 ? 17.529 -37.476 6.250 1.00 83.06 284 GLY A N 1
ATOM 2294 C CA . GLY A 1 284 ? 17.450 -36.158 5.618 1.00 83.06 284 GLY A CA 1
ATOM 2295 C C . GLY A 1 284 ? 18.541 -35.941 4.568 1.00 83.06 284 GLY A C 1
ATOM 2296 O O . GLY A 1 284 ? 18.244 -35.513 3.454 1.00 83.06 284 GLY A O 1
ATOM 2297 N N . ILE A 1 285 ? 19.788 -36.318 4.872 1.00 86.62 285 ILE A N 1
ATOM 2298 C CA . ILE A 1 285 ? 20.906 -36.226 3.920 1.00 86.62 285 ILE A CA 1
ATOM 2299 C C . ILE A 1 285 ? 20.661 -37.126 2.705 1.00 86.62 285 ILE A C 1
ATOM 2301 O O . ILE A 1 285 ? 20.782 -36.665 1.573 1.00 86.62 285 ILE A O 1
ATOM 2305 N N . LYS A 1 286 ? 20.235 -38.378 2.911 1.00 86.69 286 LYS A N 1
ATOM 2306 C CA . LYS A 1 286 ? 19.921 -39.292 1.799 1.00 86.69 286 LYS A CA 1
ATOM 2307 C C . LYS A 1 286 ? 18.783 -38.786 0.915 1.00 86.69 286 LYS A C 1
ATOM 2309 O O . LYS A 1 286 ? 18.810 -38.996 -0.297 1.00 86.69 286 LYS A O 1
ATOM 2314 N N . ARG A 1 287 ? 17.782 -38.128 1.504 1.00 85.56 287 ARG A N 1
ATOM 2315 C CA . ARG A 1 287 ? 16.679 -37.517 0.752 1.00 85.56 287 ARG A CA 1
ATOM 2316 C C . ARG A 1 287 ? 17.179 -36.372 -0.126 1.00 85.56 287 ARG A C 1
ATOM 2318 O O . ARG A 1 287 ? 16.889 -36.367 -1.319 1.00 85.56 287 ARG A O 1
ATOM 2325 N N . LEU A 1 288 ? 17.982 -35.473 0.440 1.00 85.69 288 LEU A N 1
ATOM 2326 C CA . LEU A 1 288 ? 18.571 -34.346 -0.288 1.00 85.69 288 LEU A CA 1
ATOM 2327 C C . LEU A 1 288 ? 19.513 -34.809 -1.407 1.00 85.69 288 LEU A C 1
ATOM 2329 O O . LEU A 1 288 ? 19.495 -34.244 -2.498 1.00 85.69 288 LEU A O 1
ATOM 2333 N N . GLU A 1 289 ? 20.293 -35.870 -1.185 1.00 89.06 289 GLU A N 1
ATOM 2334 C CA . GLU A 1 289 ? 21.115 -36.487 -2.235 1.00 89.06 289 GLU A CA 1
ATOM 2335 C C . GLU A 1 289 ? 20.255 -37.035 -3.386 1.00 89.06 289 GLU A C 1
ATOM 2337 O O . GLU A 1 289 ? 20.596 -36.859 -4.558 1.00 89.06 289 GLU A O 1
ATOM 2342 N N . GLY A 1 290 ? 19.112 -37.653 -3.069 1.00 89.19 290 GLY A N 1
ATOM 2343 C CA . GLY A 1 290 ? 18.148 -38.124 -4.063 1.00 89.19 290 GLY A CA 1
ATOM 2344 C C . GLY A 1 290 ? 17.517 -36.990 -4.876 1.00 89.19 290 GLY A C 1
ATOM 2345 O O . GLY A 1 290 ? 17.424 -37.089 -6.101 1.00 89.19 290 GLY A O 1
ATOM 2346 N N . GLU A 1 291 ? 17.126 -35.901 -4.215 1.00 88.50 291 GLU A N 1
ATOM 2347 C CA . GLU A 1 291 ? 16.553 -34.711 -4.858 1.00 88.50 291 GLU A CA 1
ATOM 2348 C C . GLU A 1 291 ? 17.573 -33.996 -5.756 1.00 88.50 291 GLU A C 1
ATOM 2350 O O . GLU A 1 291 ? 17.253 -33.624 -6.888 1.00 88.50 291 GLU A O 1
ATOM 2355 N N . LEU A 1 292 ? 18.828 -33.883 -5.310 1.00 88.25 292 LEU A N 1
ATOM 2356 C CA . LEU A 1 292 ? 19.915 -33.300 -6.097 1.00 88.25 292 LEU A CA 1
ATOM 2357 C C . LEU A 1 292 ? 20.190 -34.113 -7.371 1.00 88.25 292 LEU A C 1
ATOM 2359 O O . LEU A 1 292 ? 20.361 -33.552 -8.456 1.00 88.25 292 LEU A O 1
ATOM 2363 N N . GLU A 1 293 ? 20.223 -35.442 -7.261 1.00 90.25 293 GLU A N 1
ATOM 2364 C CA . GLU A 1 293 ? 20.463 -36.327 -8.402 1.00 90.25 293 GLU A CA 1
ATOM 2365 C C . GLU A 1 293 ? 19.280 -36.314 -9.387 1.00 90.25 293 GLU A C 1
ATOM 2367 O O . GLU A 1 293 ? 19.483 -36.354 -10.604 1.00 90.25 293 GLU A O 1
ATOM 2372 N N . ALA A 1 294 ? 18.044 -36.199 -8.889 1.00 86.12 294 ALA A N 1
ATOM 2373 C CA . ALA A 1 294 ? 16.854 -36.021 -9.721 1.00 86.12 294 ALA A CA 1
ATOM 2374 C C . ALA A 1 294 ? 16.882 -34.682 -10.478 1.00 86.12 294 ALA A C 1
ATOM 2376 O O . ALA A 1 294 ? 16.659 -34.664 -11.690 1.00 86.12 294 ALA A O 1
ATOM 2377 N N . SER A 1 295 ? 17.242 -33.593 -9.794 1.00 87.50 295 SER A N 1
ATOM 2378 C CA . SER A 1 295 ? 17.396 -32.263 -10.394 1.00 87.50 295 SER A CA 1
ATOM 2379 C C . SER A 1 295 ? 18.466 -32.257 -11.494 1.00 87.50 295 SER A C 1
ATOM 2381 O O . SER A 1 295 ? 18.205 -31.845 -12.624 1.00 87.50 295 SER A O 1
ATOM 2383 N N . ARG A 1 296 ? 19.634 -32.869 -11.248 1.00 87.69 296 ARG A N 1
ATOM 2384 C CA . ARG A 1 296 ? 20.694 -33.019 -12.266 1.00 87.69 296 ARG A CA 1
ATOM 2385 C C . ARG A 1 296 ? 20.241 -33.793 -13.503 1.00 87.69 296 ARG A C 1
ATOM 2387 O O . ARG A 1 296 ? 20.671 -33.484 -14.616 1.00 87.69 296 ARG A O 1
ATOM 2394 N N . ARG A 1 297 ? 19.399 -34.818 -13.337 1.00 87.38 297 ARG A N 1
ATOM 2395 C CA . ARG A 1 297 ? 18.827 -35.561 -14.473 1.00 87.38 297 ARG A CA 1
ATOM 2396 C C . ARG A 1 297 ? 17.833 -34.710 -15.255 1.00 87.38 297 ARG A C 1
ATOM 2398 O O . ARG A 1 297 ? 17.872 -34.758 -16.481 1.00 87.38 297 ARG A O 1
ATOM 2405 N N . ALA A 1 298 ? 16.997 -33.930 -14.572 1.00 84.50 298 ALA A N 1
ATOM 2406 C CA . ALA A 1 298 ? 16.065 -33.009 -15.214 1.00 84.50 298 ALA A CA 1
ATOM 2407 C C . ALA A 1 298 ? 16.811 -31.967 -16.064 1.00 84.50 298 ALA A C 1
ATOM 2409 O O . ALA A 1 298 ? 16.535 -31.861 -17.259 1.00 84.50 298 ALA A O 1
ATOM 2410 N N . SER A 1 299 ? 17.851 -31.327 -15.515 1.00 84.50 299 SER A N 1
ATOM 2411 C CA . SER A 1 299 ? 18.665 -30.356 -16.262 1.00 84.50 299 SER A CA 1
ATOM 2412 C C . SER A 1 299 ? 19.352 -30.968 -17.486 1.00 84.50 299 SER A C 1
ATOM 2414 O O . SER A 1 299 ? 19.388 -30.350 -18.544 1.00 84.50 299 SER A O 1
ATOM 2416 N N . ARG A 1 300 ? 19.846 -32.215 -17.406 1.00 86.12 300 ARG A N 1
ATOM 2417 C CA . ARG A 1 300 ? 20.410 -32.904 -18.586 1.00 86.12 300 ARG A CA 1
ATOM 2418 C C . ARG A 1 300 ? 19.366 -33.164 -19.671 1.00 86.12 300 ARG A C 1
ATOM 2420 O O . ARG A 1 300 ? 19.696 -33.113 -20.852 1.00 86.12 300 ARG A O 1
ATOM 2427 N N . ILE A 1 301 ? 18.126 -33.476 -19.295 1.00 86.19 301 ILE A N 1
ATOM 2428 C CA . ILE A 1 301 ? 17.039 -33.696 -20.259 1.00 86.19 301 ILE A CA 1
ATOM 2429 C C . ILE A 1 301 ? 16.667 -32.379 -20.944 1.00 86.19 301 ILE A C 1
ATOM 2431 O O . ILE A 1 301 ? 16.469 -32.366 -22.158 1.00 86.19 301 ILE A O 1
ATOM 2435 N N . GLU A 1 302 ? 16.612 -31.276 -20.201 1.00 82.62 302 GLU A N 1
ATOM 2436 C CA . GLU A 1 302 ? 16.378 -29.944 -20.766 1.00 82.62 302 GLU A CA 1
ATOM 2437 C C . GLU A 1 302 ? 17.507 -29.513 -21.701 1.00 82.62 302 GLU A C 1
ATOM 2439 O O . GLU A 1 302 ? 17.241 -29.071 -22.816 1.00 82.62 302 GLU A O 1
ATOM 2444 N N . GLU A 1 303 ? 18.763 -29.745 -21.322 1.00 83.00 303 GLU A N 1
ATOM 2445 C CA . GLU A 1 303 ? 19.915 -29.446 -22.174 1.00 83.00 303 GLU A CA 1
ATOM 2446 C C . GLU A 1 303 ? 19.892 -30.269 -23.477 1.00 83.00 303 GLU A C 1
ATOM 2448 O O . GLU A 1 303 ? 20.180 -29.754 -24.560 1.00 83.00 303 GLU A O 1
ATOM 2453 N N . LEU A 1 304 ? 19.497 -31.546 -23.403 1.00 80.12 304 LEU A N 1
ATOM 2454 C CA . LEU A 1 304 ? 19.316 -32.391 -24.585 1.00 80.12 304 LEU A CA 1
ATOM 2455 C C . LEU A 1 304 ? 18.168 -31.899 -25.476 1.00 80.12 304 LEU A C 1
ATOM 2457 O O . LEU A 1 304 ? 18.322 -31.919 -26.699 1.00 80.12 304 LEU A O 1
ATOM 2461 N N . ARG A 1 305 ? 17.056 -31.428 -24.892 1.00 78.50 305 ARG A N 1
ATOM 2462 C CA . ARG A 1 305 ? 15.928 -30.823 -25.626 1.00 78.50 305 ARG A CA 1
ATOM 2463 C C . ARG A 1 305 ? 16.339 -29.533 -26.330 1.00 78.50 305 ARG A C 1
ATOM 2465 O O . ARG A 1 305 ? 16.058 -29.370 -27.514 1.00 78.50 305 ARG A O 1
ATOM 2472 N N . LEU A 1 306 ? 17.067 -28.657 -25.643 1.00 77.19 306 LEU A N 1
ATOM 2473 C CA . LEU A 1 306 ? 17.598 -27.424 -26.226 1.00 77.19 306 LEU A CA 1
ATOM 2474 C C . LEU A 1 306 ? 18.560 -27.724 -27.383 1.00 77.19 306 LEU A C 1
ATOM 2476 O O . LEU A 1 306 ? 18.450 -27.127 -28.451 1.00 77.19 306 LEU A O 1
ATOM 2480 N N . LYS A 1 307 ? 19.440 -28.721 -27.233 1.00 78.50 307 LYS A N 1
ATOM 2481 C CA . LYS A 1 307 ? 20.329 -29.175 -28.319 1.00 78.50 307 LYS A CA 1
ATOM 2482 C C . LYS A 1 307 ? 19.577 -29.768 -29.515 1.00 78.50 307 LYS A C 1
ATOM 2484 O O . LYS A 1 307 ? 20.031 -29.609 -30.647 1.00 78.50 307 LYS A O 1
ATOM 2489 N N . THR A 1 308 ? 18.439 -30.432 -29.301 1.00 75.31 308 THR A N 1
ATOM 2490 C CA . THR A 1 308 ? 17.614 -30.949 -30.411 1.00 75.31 308 THR A CA 1
ATOM 2491 C C . THR A 1 308 ? 16.871 -29.835 -31.144 1.00 75.31 308 THR A C 1
ATOM 2493 O O . THR A 1 308 ? 16.748 -29.900 -32.359 1.00 75.31 308 THR A O 1
ATOM 2496 N N . LEU A 1 309 ? 16.433 -28.790 -30.437 1.00 70.25 309 LEU A N 1
ATOM 2497 C CA . LEU A 1 309 ? 15.789 -27.624 -31.050 1.00 70.25 309 LEU A CA 1
ATOM 2498 C C . LEU A 1 309 ? 16.768 -26.746 -31.842 1.00 70.25 309 LEU A C 1
ATOM 2500 O O . LEU A 1 309 ? 16.383 -26.176 -32.853 1.00 70.25 309 LEU A O 1
ATOM 2504 N N . LEU A 1 310 ? 18.032 -26.666 -31.416 1.00 65.19 310 LEU A N 1
ATOM 2505 C CA . LEU A 1 310 ? 19.077 -25.871 -32.078 1.00 65.19 310 LEU A CA 1
ATOM 2506 C C . LEU A 1 310 ? 19.798 -26.601 -33.230 1.00 65.19 310 LEU A C 1
ATOM 2508 O O . LEU A 1 310 ? 20.694 -26.025 -33.844 1.00 65.19 310 LEU A O 1
ATOM 2512 N N . SER A 1 311 ? 19.463 -27.869 -33.496 1.00 57.72 311 SER A N 1
ATOM 2513 C CA . SER A 1 311 ? 20.044 -28.673 -34.591 1.00 57.72 311 SER A CA 1
ATOM 2514 C C . SER A 1 311 ? 19.095 -28.897 -35.780 1.00 57.72 311 SER A C 1
ATOM 2516 O O . SER A 1 311 ? 19.428 -29.673 -36.679 1.00 57.72 311 SER A O 1
ATOM 2518 N N . LEU A 1 312 ? 17.958 -28.193 -35.799 1.00 45.00 312 LEU A N 1
ATOM 2519 C CA . LEU A 1 312 ? 17.049 -28.016 -36.941 1.00 45.00 312 LEU A CA 1
ATOM 2520 C C . LEU A 1 312 ? 17.264 -26.634 -37.569 1.00 45.00 312 LEU A C 1
ATOM 2522 O O . LEU A 1 312 ? 17.086 -26.537 -38.803 1.00 45.00 312 LEU A O 1
#

Secondary structure (DSSP, 8-state):
-------S--PPPTTTT-HHHHHHHHHHHHHTSPPP--------HHHHHHHHHHHHHHSSS-TTTHHHHHHHHHHHHHHHHHHHHHHHHHHH---S----GGG--HHHHHHHHHHHHHHHHHHHHHT---TT-TT-------HHHHHT----HHHHHHHHHHHHHHHH-TTHHHHHHHHHHHHHHHHHHHHHHHHHHHHGGG---S---------THHHHHHHHHHHHHHHHHHHHHHHHHHHHHHHHHHHHHHS-----PPP-----------SHHHHHHHHHHHHHHHHHHHHHHHHHHHHHHHHHHTT-

Radius of gyration: 33.46 Å; chains: 1; bounding box: 74×64×104 Å

Sequence (312 aa):
MVVSDTSPEELPQAEWNDPSTLSDLVQLLSSLQLPDMGEFDSDSWEDTKHRCLLYVKSLPGSPHEKVALISRVQWLLERCQREFDAVCEDHFQVAGCTPSHDVLPWTNLAEACVDYMVTLLKARIEDTEDGDLARGRMVYYFQTDFDSFRAPSVWMQSVSNALGESVTRPDSINESYLISVEERKNEVNIETDKQERESIYDISDIEEKSFADLPENIMRDKEMSISQKRLKNLLFSEKEESHRFDEYLKRALQDSPPLRLPSSVGHEGSRYQSLDEDFLLRDGIKRLEGELEASRRASRIEELRLKTLLSL

Foldseek 3Di:
DDPDDDDPPDDPDPCCPPPVNVVVVVVLVVLLDQDDLDDDPDQALVVLLVSLLVSLVPRDDDPVLSPVLSVVSVVQSVVLQVVLQVCLCVPVVFHDFGFGNVSRPVVVSVVSSNVSSVVVQVVVQCPPPPPVSVVPSDHDDDPVVVVPDDDPVVVVVVVVVVVVCCVVPVCPRVVRSVVRSVVRVVVVVVVVVVVVVVVVVVDPDDDDDDPPDDDPVVVVVVVVVVVVVVVVVVVVVVVVVVVVVVVVVVVVVVPDDPPPDDDDDDDDDDDDDPPVVVVVVVVVVVVVVVVVVVVVVVVVVVVVVVVVVVVD